Protein AF-A0A838R0C8-F1 (afdb_monomer_lite)

Sequence (221 aa):
MSPKIYVYKCVYDDGIAPCVDRGRLSLTVCKPQIRRTAAVGDYLVSFGGNAESPPNRLVYAARITARLPGGEYFDKPAFQTRQGCLYERTPRGLLRLRRDAAVHQRPADQLKDVGPAPEYPNAIALVSDDFRYFGAKGTDDWKAIAPRLARLVEHLGQGHRVNHSREIRDDLLRLIAQIWRDFPRKLNGATYHEPIGRPAQRQTCAP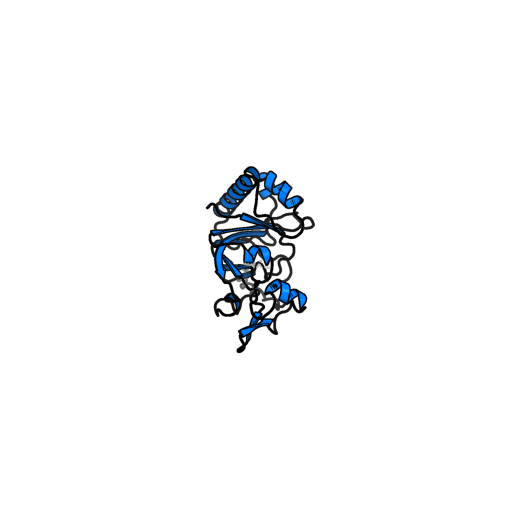RGAGHRPRIKARRC

Secondary structure (DSSP, 8-state):
-PPPEEEEE----SSSSSEEETTEEEESSS-HHHHHH--TT-EEEEE--TTSSSTT-EEEEEE--EEE-TTHHHH-TTTTTSTT--EEE-TTS-EEE-TT--S--SHHHHHHHT-STTT-TT--EEEESEEEE-GGG--STHHHH-HHHHHHHHT--SS-B----HHHHHHHHHHHHHHHHH--SSBSS--SSPPTT-------PPPPPPP----PPPPP-

Foldseek 3Di:
DAAWEKEEEDAAFLCQAQPDDPLKTKGFFPQLVCLLPHDQQHKYWYFYDCPDVVGRFTFKMFGFHDKAPLLNLLVDPVNVPTLNNQWHADPVRDTDGDPLNPDLPDPVSQCRRQRDPDRSSSRMMTMGSGMAGQAPNGDPVLCVQQVVCVVVSNPHDPHIDGDDDPSNVVSVVRSVVCRVVVDVDRYNYDHDDHNPPDDPPPPPDDDDDDDDDDDDDDDDD

Structure (mmCIF, N/CA/C/O backbone):
data_AF-A0A838R0C8-F1
#
_entry.id   AF-A0A838R0C8-F1
#
loop_
_atom_site.group_PDB
_atom_site.id
_atom_site.type_symbol
_atom_site.label_atom_id
_atom_site.label_alt_id
_atom_site.label_comp_id
_atom_site.label_asym_id
_atom_site.label_entity_id
_atom_site.label_seq_id
_atom_site.pdbx_PDB_ins_code
_atom_site.Cartn_x
_atom_site.Cartn_y
_atom_site.Cartn_z
_atom_site.occupancy
_atom_site.B_iso_or_equiv
_atom_site.auth_seq_id
_atom_site.auth_comp_id
_atom_site.auth_asym_id
_atom_site.auth_atom_id
_atom_site.pdbx_PDB_model_num
ATOM 1 N N . MET A 1 1 ? -13.835 -6.200 -16.744 1.00 62.50 1 MET A N 1
ATOM 2 C CA . MET A 1 1 ? -12.936 -5.021 -16.732 1.00 62.50 1 MET A CA 1
ATOM 3 C C . MET A 1 1 ? -11.530 -5.479 -16.389 1.00 62.50 1 MET A C 1
ATOM 5 O O . MET A 1 1 ? -11.394 -6.421 -15.620 1.00 62.50 1 MET A O 1
ATOM 9 N N . SER A 1 2 ? -10.504 -4.864 -16.974 1.00 88.88 2 SER A N 1
ATOM 10 C CA . SER A 1 2 ? -9.114 -5.177 -16.634 1.00 88.88 2 SER A CA 1
ATOM 11 C C . SER A 1 2 ? -8.743 -4.567 -15.267 1.00 88.88 2 SER A C 1
ATOM 13 O O . SER A 1 2 ? -9.259 -3.496 -14.938 1.00 88.88 2 SER A O 1
ATOM 15 N N . PRO A 1 3 ? -7.877 -5.212 -14.459 1.00 96.00 3 PRO A N 1
ATOM 16 C CA . PRO A 1 3 ? -7.497 -4.684 -13.149 1.00 96.00 3 PRO A CA 1
ATOM 17 C C . PRO A 1 3 ? -6.862 -3.295 -13.239 1.00 96.00 3 PRO A C 1
ATOM 19 O O . PRO A 1 3 ? -6.049 -3.030 -14.142 1.00 96.00 3 PRO A O 1
ATOM 22 N N . LYS A 1 4 ? -7.188 -2.420 -12.287 1.00 98.50 4 LYS A N 1
ATOM 23 C CA . LYS A 1 4 ? -6.469 -1.158 -12.093 1.00 98.50 4 LYS A CA 1
ATOM 24 C C . LYS A 1 4 ? -5.119 -1.441 -11.446 1.00 98.50 4 LYS A C 1
ATOM 26 O O . LYS A 1 4 ? -4.968 -2.386 -10.676 1.00 98.50 4 LYS A O 1
ATOM 31 N N . ILE A 1 5 ? -4.131 -0.608 -11.757 1.00 98.69 5 ILE A N 1
ATOM 32 C CA . ILE A 1 5 ? -2.788 -0.713 -11.185 1.00 98.69 5 ILE A CA 1
ATOM 33 C C . ILE A 1 5 ? -2.452 0.637 -10.567 1.00 98.69 5 ILE A C 1
ATOM 35 O O . ILE A 1 5 ? -2.238 1.617 -11.273 1.00 98.69 5 ILE A O 1
ATOM 39 N N . TYR A 1 6 ? -2.441 0.702 -9.244 1.00 98.69 6 TYR A N 1
ATOM 40 C CA . TYR A 1 6 ? -2.124 1.906 -8.496 1.00 98.69 6 TYR A CA 1
ATOM 41 C C . TYR A 1 6 ? -0.615 2.002 -8.290 1.00 98.69 6 TYR A C 1
ATOM 43 O O . TYR A 1 6 ? -0.015 1.142 -7.652 1.00 98.69 6 TYR A O 1
ATOM 51 N N . VAL A 1 7 ? -0.021 3.081 -8.791 1.00 98.50 7 VAL A N 1
ATOM 52 C CA . VAL A 1 7 ? 1.406 3.391 -8.670 1.00 98.50 7 VAL A CA 1
ATOM 53 C C . VAL A 1 7 ? 1.592 4.570 -7.731 1.00 98.50 7 VAL A C 1
ATOM 55 O O . VAL A 1 7 ? 0.961 5.614 -7.919 1.00 98.50 7 VAL A O 1
ATOM 58 N N . TYR A 1 8 ? 2.448 4.436 -6.719 1.00 97.81 8 TYR A N 1
ATOM 59 C CA . TYR A 1 8 ? 2.717 5.534 -5.793 1.00 97.81 8 TYR A CA 1
ATOM 60 C C . TYR A 1 8 ? 4.065 5.431 -5.070 1.00 97.81 8 TYR A C 1
ATOM 62 O O . TYR A 1 8 ? 4.640 4.354 -4.927 1.00 97.81 8 TYR A O 1
ATOM 70 N N . LYS A 1 9 ? 4.521 6.567 -4.531 1.00 96.06 9 LYS A N 1
ATOM 71 C CA . LYS A 1 9 ? 5.711 6.652 -3.676 1.00 96.06 9 LYS A CA 1
ATOM 72 C C . LYS A 1 9 ? 5.420 6.254 -2.227 1.00 96.06 9 LYS A C 1
ATOM 74 O O . LYS A 1 9 ? 4.542 6.865 -1.595 1.00 96.06 9 LYS A O 1
ATOM 79 N N . CYS A 1 10 ? 6.154 5.272 -1.715 1.00 93.00 10 CYS A N 1
ATOM 80 C CA . CYS A 1 10 ? 6.296 4.978 -0.294 1.00 93.00 10 CYS A CA 1
ATOM 81 C C . CYS A 1 10 ? 7.564 5.686 0.181 1.00 93.00 10 CYS A C 1
ATOM 83 O O . CYS A 1 10 ? 8.660 5.224 -0.083 1.00 93.00 10 CYS A O 1
ATOM 85 N N . VAL A 1 11 ? 7.396 6.863 0.783 1.00 85.06 11 VAL A N 1
ATOM 86 C CA . VAL A 1 11 ? 8.511 7.687 1.290 1.00 85.06 11 VAL A CA 1
ATOM 87 C C . VAL A 1 11 ? 8.833 7.397 2.753 1.00 85.06 11 VAL A C 1
ATOM 89 O O . VAL A 1 11 ? 9.885 7.785 3.239 1.00 85.06 11 VAL A O 1
ATOM 92 N N . TYR A 1 12 ? 7.912 6.740 3.456 1.00 84.62 12 TYR A N 1
ATOM 93 C CA . TYR A 1 12 ? 8.075 6.333 4.841 1.00 84.62 12 TYR A CA 1
ATOM 94 C C . TYR A 1 12 ? 7.541 4.913 4.985 1.00 84.62 12 TYR A C 1
ATOM 96 O O . TYR A 1 12 ? 6.393 4.649 4.629 1.00 84.62 12 TYR A O 1
ATOM 104 N N . ASP A 1 13 ? 8.405 4.014 5.441 1.00 86.12 13 ASP A N 1
ATOM 105 C CA . ASP A 1 13 ? 8.159 2.573 5.542 1.00 86.12 13 ASP A CA 1
ATOM 106 C C . ASP A 1 13 ? 8.664 2.071 6.895 1.00 86.12 13 ASP A C 1
ATOM 108 O O . ASP A 1 13 ? 9.779 1.562 7.031 1.00 86.12 13 ASP A O 1
ATOM 112 N N . ASP A 1 14 ? 7.829 2.306 7.899 1.00 84.56 14 ASP A N 1
ATOM 113 C CA . ASP A 1 14 ? 8.007 1.976 9.314 1.00 84.56 14 ASP A CA 1
ATOM 114 C C . ASP A 1 14 ? 7.266 0.689 9.721 1.00 84.56 14 ASP A C 1
ATOM 116 O O . ASP A 1 14 ? 7.262 0.309 10.893 1.00 84.56 14 ASP A O 1
ATOM 120 N N . GLY A 1 15 ? 6.609 0.023 8.763 1.00 85.12 15 GLY A N 1
ATOM 121 C CA . GLY A 1 15 ? 5.790 -1.170 8.988 1.00 85.12 15 GLY A CA 1
ATOM 122 C C . GLY A 1 15 ? 4.327 -0.902 9.360 1.00 85.12 15 GLY A C 1
ATOM 123 O O . GLY A 1 15 ? 3.587 -1.855 9.631 1.00 85.12 15 GLY A O 1
ATOM 124 N N . ILE A 1 16 ? 3.870 0.355 9.357 1.00 86.69 16 ILE A N 1
ATOM 125 C CA . ILE A 1 16 ? 2.469 0.712 9.639 1.00 86.69 16 ILE A CA 1
ATOM 126 C C . ILE A 1 16 ? 1.616 0.642 8.374 1.00 86.69 16 ILE A C 1
ATOM 128 O O . ILE A 1 16 ? 0.503 0.106 8.395 1.00 86.69 16 ILE A O 1
ATOM 132 N N . ALA A 1 17 ? 2.114 1.182 7.261 1.00 83.38 17 ALA A N 1
ATOM 133 C CA . ALA A 1 17 ? 1.370 1.247 6.007 1.00 83.38 17 ALA A CA 1
ATOM 134 C C . ALA A 1 17 ? 2.318 1.437 4.795 1.00 83.38 17 ALA A C 1
ATOM 136 O O . ALA A 1 17 ? 2.602 2.578 4.428 1.00 83.38 17 ALA A O 1
ATOM 137 N N . PRO A 1 18 ? 2.748 0.352 4.122 1.00 93.56 18 PRO A N 1
ATOM 138 C CA . PRO A 1 18 ? 2.217 -1.007 4.237 1.00 93.56 18 PRO A CA 1
ATOM 139 C C . PRO A 1 18 ? 2.599 -1.691 5.558 1.00 93.56 18 PRO A C 1
ATOM 141 O O . PRO A 1 18 ? 3.736 -1.624 6.001 1.00 93.56 18 PRO A O 1
ATOM 144 N N . CYS A 1 19 ? 1.649 -2.404 6.165 1.00 95.31 19 CYS A N 1
ATOM 145 C CA . CYS A 1 19 ? 1.941 -3.318 7.268 1.00 95.31 19 CYS A CA 1
ATOM 146 C C . CYS A 1 19 ? 2.037 -4.741 6.730 1.00 95.31 19 CYS A C 1
ATOM 148 O O . CYS A 1 19 ? 1.056 -5.269 6.195 1.00 95.31 19 CYS A O 1
ATOM 150 N N . VAL A 1 20 ? 3.207 -5.360 6.879 1.00 94.81 20 VAL A N 1
ATOM 151 C CA . VAL A 1 20 ? 3.452 -6.757 6.513 1.00 94.81 20 VAL A CA 1
ATOM 152 C C . VAL A 1 20 ? 3.647 -7.568 7.783 1.00 94.81 20 VAL A C 1
ATOM 154 O O . VAL A 1 20 ? 4.599 -7.367 8.525 1.00 94.81 20 VAL A O 1
ATOM 157 N N . ASP A 1 21 ? 2.732 -8.496 8.032 1.00 93.69 21 ASP A N 1
ATOM 158 C CA . ASP A 1 21 ? 2.783 -9.375 9.199 1.00 93.69 21 ASP A CA 1
ATOM 159 C C . ASP A 1 21 ? 2.042 -10.679 8.887 1.00 93.69 21 ASP A C 1
ATOM 161 O O . ASP A 1 21 ? 1.088 -10.674 8.102 1.00 93.69 21 ASP A O 1
ATOM 165 N N . ARG A 1 22 ? 2.493 -11.801 9.460 1.00 90.31 22 ARG A N 1
ATOM 166 C CA . ARG A 1 22 ? 1.866 -13.136 9.333 1.00 90.31 22 ARG A CA 1
ATOM 167 C C . ARG A 1 22 ? 1.372 -13.473 7.913 1.00 90.31 22 ARG A C 1
ATOM 169 O O . ARG A 1 22 ? 0.248 -13.926 7.715 1.00 90.31 22 ARG A O 1
ATOM 176 N N . GLY A 1 23 ? 2.201 -13.200 6.902 1.00 93.12 23 GLY A N 1
ATOM 177 C CA . GLY A 1 23 ? 1.902 -13.535 5.505 1.00 93.12 23 GLY A CA 1
ATOM 178 C C . GLY A 1 23 ? 0.799 -12.703 4.840 1.00 93.12 23 GLY A C 1
ATOM 179 O O . GLY A 1 23 ? 0.275 -13.137 3.812 1.00 93.12 23 GLY A O 1
ATOM 180 N N . ARG A 1 24 ? 0.461 -11.527 5.388 1.00 96.19 24 ARG A N 1
ATOM 181 C CA . ARG A 1 24 ? -0.480 -10.554 4.806 1.00 96.19 24 ARG A CA 1
ATOM 182 C C . ARG A 1 24 ? 0.140 -9.162 4.747 1.00 96.19 24 ARG A C 1
ATOM 184 O O . ARG A 1 24 ? 0.749 -8.720 5.723 1.00 96.19 24 ARG A O 1
ATOM 191 N N . LEU A 1 25 ? -0.106 -8.456 3.651 1.00 97.56 25 LEU A N 1
ATOM 192 C CA . LEU A 1 25 ? 0.141 -7.026 3.495 1.00 97.56 25 LEU A CA 1
ATOM 193 C C . LEU A 1 25 ? -1.177 -6.266 3.673 1.00 97.56 25 LEU A C 1
ATOM 195 O O . LEU A 1 25 ? -2.213 -6.697 3.167 1.00 97.56 25 LEU A O 1
ATOM 199 N N . SER A 1 26 ? -1.150 -5.138 4.379 1.00 97.50 26 SER A N 1
ATOM 200 C CA . SER A 1 26 ? -2.326 -4.287 4.574 1.00 97.50 26 SER A CA 1
ATOM 201 C C . SER A 1 26 ? -2.010 -2.797 4.455 1.00 97.50 26 SER A C 1
ATOM 203 O O . SER A 1 26 ? -0.960 -2.339 4.903 1.00 97.50 26 SER A O 1
ATOM 205 N N . LEU A 1 27 ? -2.956 -2.037 3.901 1.00 96.75 27 LEU A N 1
ATOM 206 C CA . LEU A 1 27 ? -2.934 -0.578 3.818 1.00 96.75 27 LEU A CA 1
ATOM 207 C C . LEU A 1 27 ? -4.197 -0.024 4.491 1.00 96.75 27 LEU A C 1
ATOM 209 O O . LEU A 1 27 ? -5.296 -0.172 3.955 1.00 96.75 27 LEU A O 1
ATOM 213 N N . THR A 1 28 ? -4.047 0.565 5.680 1.00 93.81 28 THR A N 1
ATOM 214 C CA . THR A 1 28 ? -5.167 0.827 6.613 1.00 93.81 28 THR A CA 1
ATOM 215 C C . THR A 1 28 ? -5.350 2.296 6.978 1.00 93.81 28 THR A C 1
ATOM 217 O O . THR A 1 28 ? -6.472 2.708 7.243 1.00 93.81 28 THR A O 1
ATOM 220 N N . VAL A 1 29 ? -4.277 3.091 6.962 1.00 91.56 29 VAL A N 1
ATOM 221 C CA . VAL A 1 29 ? -4.297 4.510 7.370 1.00 91.56 29 VAL A CA 1
ATOM 222 C C . VAL A 1 29 ? -3.759 5.426 6.265 1.00 91.56 29 VAL A C 1
ATOM 224 O O . VAL A 1 29 ? -4.384 6.421 5.894 1.00 91.56 29 VAL A O 1
ATOM 227 N N . CYS A 1 30 ? -2.697 5.010 5.571 1.00 90.00 30 CYS A N 1
ATOM 228 C CA . CYS A 1 30 ? -2.141 5.757 4.442 1.00 90.00 30 CYS A CA 1
ATOM 229 C C . CYS A 1 30 ? -2.975 5.647 3.154 1.00 90.00 30 CYS A C 1
ATOM 231 O O . CYS A 1 30 ? -3.713 4.694 2.932 1.00 90.00 30 CYS A O 1
ATOM 233 N N . LYS A 1 31 ? -2.810 6.631 2.259 1.00 94.25 31 LYS A N 1
ATOM 234 C CA . LYS A 1 31 ? -3.406 6.674 0.905 1.00 94.25 31 LYS A CA 1
ATOM 235 C C . LYS A 1 31 ? -4.945 6.501 0.873 1.00 94.25 31 LYS A C 1
ATOM 237 O O . LYS A 1 31 ? -5.445 5.665 0.118 1.00 94.25 31 LYS A O 1
ATOM 242 N N . PRO A 1 32 ? -5.725 7.321 1.607 1.00 95.25 32 PRO A N 1
ATOM 243 C CA . PRO A 1 32 ? -7.190 7.202 1.662 1.00 95.25 32 PRO A CA 1
ATOM 244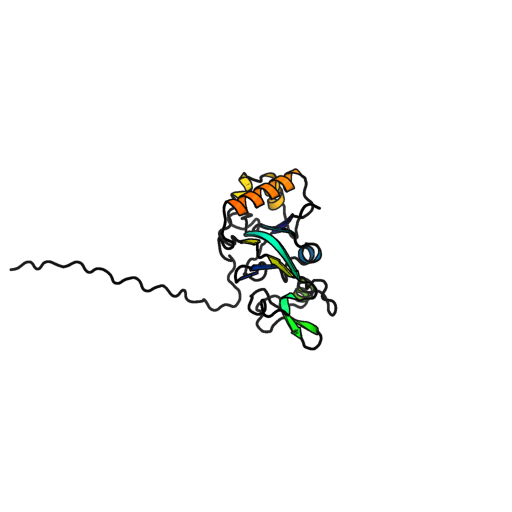 C C . PRO A 1 32 ? -7.873 7.246 0.284 1.00 95.25 32 PRO A C 1
ATOM 246 O O . PRO A 1 32 ? -8.857 6.553 0.057 1.00 95.25 32 PRO A O 1
ATOM 249 N N . GLN A 1 33 ? -7.336 8.002 -0.681 1.00 96.44 33 GLN A N 1
ATOM 250 C CA . GLN A 1 33 ? -7.873 8.039 -2.051 1.00 96.44 33 GLN A CA 1
ATOM 251 C C . GLN A 1 33 ? -7.771 6.689 -2.787 1.00 96.44 33 GLN A C 1
ATOM 253 O O . GLN A 1 33 ? -8.702 6.309 -3.495 1.00 96.44 33 GLN A O 1
ATOM 258 N N . ILE A 1 34 ? -6.674 5.944 -2.592 1.00 97.81 34 ILE A N 1
ATOM 259 C CA . ILE A 1 34 ? -6.535 4.587 -3.143 1.00 97.81 34 ILE A CA 1
ATOM 260 C C . ILE A 1 34 ? -7.530 3.666 -2.439 1.00 97.81 34 ILE A C 1
ATOM 262 O O . ILE A 1 34 ? -8.315 2.990 -3.096 1.00 97.81 34 ILE A O 1
ATOM 266 N N . ARG A 1 35 ? -7.555 3.695 -1.100 1.00 97.81 35 ARG A N 1
ATOM 267 C CA . ARG A 1 35 ? -8.419 2.830 -0.278 1.00 97.81 35 ARG A CA 1
ATOM 268 C C . ARG A 1 35 ? -9.907 3.005 -0.602 1.00 97.81 35 ARG A C 1
ATOM 270 O O . ARG A 1 35 ? -10.638 2.022 -0.657 1.00 97.81 35 ARG A O 1
ATOM 277 N N . ARG A 1 36 ? -10.344 4.230 -0.916 1.00 97.25 36 ARG A N 1
ATOM 278 C CA . ARG A 1 36 ? -11.722 4.511 -1.349 1.00 97.25 36 ARG A CA 1
ATOM 279 C C . ARG A 1 36 ? -12.088 3.875 -2.690 1.00 97.25 36 ARG A C 1
ATOM 281 O O . ARG A 1 36 ? -13.217 3.416 -2.827 1.00 97.25 36 ARG A O 1
ATOM 288 N N . THR A 1 37 ? -11.162 3.825 -3.648 1.00 97.44 37 THR A N 1
ATOM 289 C CA . THR A 1 37 ? -11.478 3.527 -5.060 1.00 97.44 37 THR A CA 1
ATOM 290 C C . THR A 1 37 ? -11.031 2.153 -5.551 1.00 97.44 37 THR A C 1
ATOM 292 O O . THR A 1 37 ? -11.583 1.671 -6.541 1.00 97.44 37 THR A O 1
ATOM 295 N N . ALA A 1 38 ? -10.041 1.544 -4.900 1.00 98.06 38 ALA A N 1
ATOM 296 C CA . ALA A 1 38 ? -9.506 0.250 -5.297 1.00 98.06 38 ALA A CA 1
ATOM 297 C C . ALA A 1 38 ? -10.472 -0.887 -4.942 1.00 98.06 38 ALA A C 1
ATOM 299 O O . ALA A 1 38 ? -11.153 -0.835 -3.912 1.00 98.06 38 ALA A O 1
ATOM 300 N N . ALA A 1 39 ? -10.497 -1.919 -5.780 1.00 98.31 39 ALA A N 1
ATOM 301 C CA . ALA A 1 39 ? -11.321 -3.111 -5.625 1.00 98.31 39 ALA A CA 1
ATOM 302 C C . ALA A 1 39 ? -10.467 -4.382 -5.488 1.00 98.31 39 ALA A C 1
ATOM 304 O O . ALA A 1 39 ? -9.259 -4.385 -5.727 1.00 98.31 39 ALA A O 1
ATOM 305 N N . VAL A 1 40 ? -11.108 -5.487 -5.100 1.00 98.62 40 VAL A N 1
ATOM 306 C CA . VAL A 1 40 ? -10.474 -6.812 -5.126 1.00 98.62 40 VAL A CA 1
ATOM 307 C C . VAL A 1 40 ? -10.055 -7.141 -6.561 1.00 98.62 40 VAL A C 1
ATOM 309 O O . VAL A 1 40 ? -10.829 -6.965 -7.497 1.00 98.62 40 VAL A O 1
ATOM 312 N N . GLY A 1 41 ? -8.821 -7.613 -6.724 1.00 98.50 41 GLY A N 1
ATOM 313 C CA . GLY A 1 41 ? -8.200 -7.907 -8.013 1.00 98.50 41 GLY A CA 1
ATOM 314 C C . GLY A 1 41 ? -7.331 -6.782 -8.577 1.00 98.50 41 GLY A C 1
ATOM 315 O O . GLY A 1 41 ? -6.478 -7.083 -9.411 1.00 98.50 41 GLY A O 1
ATOM 316 N N . ASP A 1 42 ? -7.480 -5.539 -8.107 1.00 98.75 42 ASP A N 1
ATOM 317 C CA . ASP A 1 42 ? -6.585 -4.435 -8.472 1.00 98.75 42 ASP A CA 1
ATOM 318 C C . ASP A 1 42 ? -5.187 -4.624 -7.862 1.00 98.75 42 ASP A C 1
ATOM 320 O O . ASP A 1 42 ? -5.006 -5.335 -6.871 1.00 98.75 42 ASP A O 1
ATOM 324 N N . TYR A 1 43 ? -4.188 -3.957 -8.435 1.00 98.81 43 TYR A N 1
ATOM 325 C CA . TYR A 1 43 ? -2.800 -4.026 -7.986 1.00 98.81 43 TYR A CA 1
ATOM 326 C C . TYR A 1 43 ? -2.345 -2.734 -7.312 1.00 98.81 43 TYR A C 1
ATOM 328 O O . TYR A 1 43 ? -2.682 -1.633 -7.743 1.00 98.81 43 TYR A O 1
ATOM 336 N N . LEU A 1 44 ? -1.509 -2.877 -6.288 1.00 98.69 44 LEU A N 1
ATOM 337 C CA . LEU A 1 44 ? -0.713 -1.815 -5.686 1.00 98.69 44 LEU A CA 1
ATOM 338 C C . LEU A 1 44 ? 0.750 -2.060 -6.056 1.00 98.69 44 LEU A C 1
ATOM 340 O O . LEU A 1 44 ? 1.263 -3.143 -5.791 1.00 98.69 44 LEU A O 1
ATOM 344 N N . VAL A 1 45 ? 1.425 -1.068 -6.629 1.00 98.56 45 VAL A N 1
ATOM 345 C CA . VAL A 1 45 ? 2.869 -1.097 -6.887 1.00 98.56 45 VAL A CA 1
ATOM 346 C C . VAL A 1 45 ? 3.477 0.161 -6.289 1.00 98.56 45 VAL A C 1
ATOM 348 O O . VAL A 1 45 ? 3.059 1.281 -6.601 1.00 98.56 45 VAL A O 1
ATOM 351 N N . SER A 1 46 ? 4.438 -0.020 -5.390 1.00 97.75 46 SER A N 1
ATOM 352 C CA . SER A 1 46 ? 5.039 1.082 -4.657 1.00 97.75 46 SER A CA 1
ATOM 353 C C . SER A 1 46 ? 6.543 1.165 -4.845 1.00 97.75 46 SER A C 1
ATOM 355 O O . SER A 1 46 ? 7.237 0.149 -4.858 1.00 97.75 46 SER A O 1
ATOM 357 N N . PHE A 1 47 ? 7.024 2.401 -4.950 1.00 97.81 47 PHE A N 1
ATOM 358 C CA . PHE A 1 47 ? 8.424 2.743 -5.168 1.00 97.81 47 PHE A CA 1
ATOM 359 C C . PHE A 1 47 ? 8.927 3.682 -4.071 1.00 97.81 47 PHE A C 1
ATOM 361 O O . PHE A 1 47 ? 8.147 4.475 -3.540 1.00 97.81 47 PHE A O 1
ATOM 368 N N . GLY A 1 48 ? 10.221 3.622 -3.766 1.00 95.94 48 GLY A N 1
ATOM 369 C CA . GLY A 1 48 ? 10.885 4.539 -2.844 1.00 95.94 48 GLY A CA 1
ATOM 370 C C . GLY A 1 48 ? 10.920 5.976 -3.371 1.00 95.94 48 GLY A C 1
ATOM 371 O O . GLY A 1 48 ? 10.594 6.251 -4.535 1.00 95.94 48 GLY A O 1
ATOM 372 N N . GLY A 1 49 ? 11.308 6.908 -2.502 1.00 94.38 49 GLY A N 1
ATOM 373 C CA . GLY A 1 49 ? 11.493 8.316 -2.854 1.00 94.38 49 GLY A CA 1
ATOM 374 C C . GLY A 1 49 ? 12.625 8.574 -3.861 1.00 94.38 49 GLY A C 1
ATOM 375 O O . GLY A 1 49 ? 13.515 7.748 -4.057 1.00 94.38 49 GLY A O 1
ATOM 376 N N . ASN A 1 50 ? 12.611 9.766 -4.470 1.00 93.75 50 ASN A N 1
ATOM 377 C CA . ASN A 1 50 ? 13.667 10.209 -5.394 1.00 93.75 50 ASN A CA 1
ATOM 378 C C . ASN A 1 50 ? 15.010 10.450 -4.681 1.00 93.75 50 ASN A C 1
ATOM 380 O O . ASN A 1 50 ? 16.054 10.342 -5.308 1.00 93.75 50 ASN A O 1
ATOM 384 N N . ALA A 1 51 ? 14.969 10.782 -3.388 1.00 91.94 51 ALA A N 1
ATOM 385 C CA . ALA A 1 51 ? 16.149 11.027 -2.559 1.00 91.94 51 ALA A CA 1
ATOM 386 C C . ALA A 1 51 ? 16.676 9.760 -1.856 1.00 91.94 51 ALA A C 1
ATOM 388 O O . ALA A 1 51 ? 17.622 9.840 -1.079 1.00 91.94 51 ALA A O 1
ATOM 389 N N . GLU A 1 52 ? 16.049 8.600 -2.076 1.00 90.00 52 GLU A N 1
ATOM 390 C CA . GLU A 1 52 ? 16.523 7.335 -1.509 1.00 90.00 52 GLU A CA 1
ATOM 391 C C . GLU A 1 52 ? 17.683 6.754 -2.326 1.00 90.00 52 GLU A C 1
ATOM 393 O O . GLU A 1 52 ? 17.890 7.119 -3.482 1.00 90.00 52 GLU A O 1
ATOM 398 N N . SER A 1 53 ? 18.419 5.814 -1.729 1.00 89.12 53 SER A N 1
ATOM 399 C CA . SER A 1 53 ? 19.474 5.059 -2.405 1.00 89.12 53 SER A CA 1
ATOM 400 C C . SER A 1 53 ? 19.160 3.550 -2.378 1.00 89.12 53 SER A C 1
ATOM 402 O O . SER A 1 53 ? 19.058 2.987 -1.282 1.00 89.12 53 SER A O 1
ATOM 404 N N . PRO A 1 54 ? 18.977 2.889 -3.542 1.00 94.19 54 PRO A N 1
ATOM 405 C CA . PRO A 1 54 ? 18.881 3.499 -4.871 1.00 94.19 54 PRO A CA 1
ATOM 406 C C . PRO A 1 54 ? 17.558 4.276 -5.053 1.00 94.19 54 PRO A C 1
ATOM 408 O O . PRO A 1 54 ? 16.534 3.916 -4.451 1.00 94.19 54 PRO A O 1
ATOM 411 N N . PRO A 1 55 ? 17.539 5.332 -5.889 1.00 95.06 55 PRO A N 1
ATOM 412 C CA . PRO A 1 55 ? 16.356 6.160 -6.072 1.00 95.06 55 PRO A CA 1
ATOM 413 C C . PRO A 1 55 ? 15.257 5.354 -6.748 1.00 95.06 55 PRO A C 1
ATOM 415 O O . PRO A 1 55 ? 15.486 4.680 -7.757 1.00 95.06 55 PRO A O 1
ATOM 418 N N . ASN A 1 56 ? 14.030 5.483 -6.246 1.00 96.75 56 ASN A N 1
ATOM 419 C CA . ASN A 1 56 ? 12.856 4.822 -6.820 1.00 96.75 56 ASN A CA 1
ATOM 420 C C . ASN A 1 56 ? 12.912 3.292 -6.760 1.00 96.75 56 ASN A C 1
ATOM 422 O O . ASN A 1 56 ? 12.287 2.629 -7.589 1.00 96.75 56 ASN A O 1
ATOM 426 N N . ARG A 1 57 ? 13.637 2.718 -5.793 1.00 96.44 57 ARG A N 1
ATOM 427 C CA . ARG A 1 57 ? 13.637 1.268 -5.571 1.00 96.44 57 ARG A CA 1
ATOM 428 C C . ARG A 1 57 ? 12.226 0.696 -5.480 1.00 96.44 57 ARG A C 1
ATOM 430 O O . ARG A 1 57 ? 11.329 1.338 -4.933 1.00 96.44 57 ARG A O 1
ATOM 437 N N . LEU A 1 58 ? 12.019 -0.514 -5.985 1.00 97.94 58 LEU A N 1
ATOM 438 C CA . LEU A 1 58 ? 10.746 -1.212 -5.827 1.00 97.94 58 LEU A CA 1
ATOM 439 C C . LEU A 1 58 ? 10.550 -1.601 -4.354 1.00 97.94 58 LEU A C 1
ATOM 441 O O . LEU A 1 58 ? 11.288 -2.428 -3.833 1.00 97.94 58 LEU A O 1
ATOM 445 N N . VAL A 1 59 ? 9.543 -1.040 -3.685 1.00 97.44 59 VAL A N 1
ATOM 446 C CA . VAL A 1 59 ? 9.262 -1.332 -2.267 1.00 97.44 59 VAL A CA 1
ATOM 447 C C . VAL A 1 59 ? 8.382 -2.568 -2.154 1.00 97.44 59 VAL A C 1
ATOM 449 O O . VAL A 1 59 ? 8.698 -3.490 -1.401 1.00 97.44 59 VAL A O 1
ATOM 452 N N . TYR A 1 60 ? 7.280 -2.612 -2.906 1.00 98.31 60 TYR A N 1
ATOM 453 C CA . TYR A 1 60 ? 6.424 -3.792 -2.977 1.00 98.31 60 TYR A CA 1
ATOM 454 C C . TYR A 1 60 ? 5.491 -3.775 -4.189 1.00 98.31 60 TYR A C 1
ATOM 456 O O . TYR A 1 60 ? 5.191 -2.720 -4.751 1.00 98.31 60 TYR A O 1
ATOM 464 N N . ALA A 1 61 ? 4.968 -4.952 -4.523 1.00 98.56 61 ALA A N 1
ATOM 465 C CA . ALA A 1 61 ? 3.805 -5.120 -5.383 1.00 98.56 61 ALA A CA 1
ATOM 466 C C . ALA A 1 61 ? 2.795 -6.069 -4.719 1.00 98.56 61 ALA A C 1
ATOM 468 O O . ALA A 1 61 ? 3.186 -7.045 -4.080 1.00 98.56 61 ALA A O 1
ATOM 469 N N . ALA A 1 62 ? 1.500 -5.787 -4.826 1.00 98.69 62 ALA A N 1
ATOM 470 C CA . ALA A 1 62 ? 0.448 -6.572 -4.183 1.00 98.69 62 ALA A CA 1
ATOM 471 C C . ALA A 1 62 ? -0.820 -6.610 -5.033 1.00 98.69 62 ALA A C 1
ATOM 473 O O . ALA A 1 62 ? -1.241 -5.570 -5.537 1.00 98.69 62 ALA A O 1
ATOM 474 N N . ARG A 1 63 ? -1.452 -7.781 -5.145 1.00 98.69 63 ARG A N 1
ATOM 475 C CA . ARG A 1 63 ? -2.812 -7.912 -5.672 1.00 98.69 63 ARG A CA 1
ATOM 476 C C . ARG A 1 63 ? -3.792 -7.826 -4.511 1.00 98.69 63 ARG A C 1
ATOM 478 O O . ARG A 1 63 ? -3.695 -8.591 -3.560 1.00 98.69 63 ARG A O 1
ATOM 485 N N . ILE A 1 64 ? -4.754 -6.916 -4.569 1.00 98.75 64 ILE A N 1
ATOM 486 C CA . ILE A 1 64 ? -5.747 -6.767 -3.504 1.00 98.75 64 ILE A CA 1
ATOM 487 C C . ILE A 1 64 ? -6.621 -8.018 -3.480 1.00 98.75 64 ILE A C 1
ATOM 489 O O . ILE A 1 64 ? -7.288 -8.332 -4.467 1.00 98.75 64 ILE A O 1
ATOM 493 N N . THR A 1 65 ? -6.641 -8.718 -2.348 1.00 98.62 65 THR A N 1
ATOM 494 C CA . THR A 1 65 ? -7.452 -9.931 -2.168 1.00 98.62 65 THR A CA 1
ATOM 495 C C . THR A 1 65 ? -8.603 -9.743 -1.193 1.00 98.62 65 THR A C 1
ATOM 497 O O . THR A 1 65 ? -9.567 -10.499 -1.248 1.00 98.62 65 THR A O 1
ATOM 500 N N . ALA A 1 66 ? -8.584 -8.682 -0.381 1.00 98.31 66 ALA A N 1
ATOM 501 C CA . ALA A 1 66 ? -9.749 -8.246 0.378 1.00 98.31 66 ALA A CA 1
ATOM 502 C C . ALA A 1 66 ? -9.799 -6.720 0.538 1.00 98.31 66 ALA A C 1
ATOM 504 O O . ALA A 1 66 ? -8.775 -6.040 0.641 1.00 98.31 66 ALA A O 1
ATOM 505 N N . ARG A 1 67 ? -11.024 -6.192 0.603 1.00 98.12 67 ARG A N 1
ATOM 506 C CA . ARG A 1 67 ? -11.332 -4.792 0.908 1.00 98.12 67 ARG A CA 1
ATOM 507 C C . ARG A 1 67 ? -12.302 -4.759 2.084 1.00 98.12 67 ARG A C 1
ATOM 509 O O . ARG A 1 67 ? -13.372 -5.345 1.993 1.00 98.12 67 ARG A O 1
ATOM 516 N N . LEU A 1 68 ? -11.918 -4.082 3.161 1.00 97.88 68 LEU A N 1
ATOM 517 C CA . LEU A 1 68 ? -12.638 -4.067 4.438 1.00 97.88 68 LEU A CA 1
ATOM 518 C C . LEU A 1 68 ? -13.063 -2.626 4.773 1.00 97.88 68 LEU A C 1
ATOM 520 O O . LEU A 1 68 ? -12.247 -1.879 5.319 1.00 97.88 68 LEU A O 1
ATOM 524 N N . PRO A 1 69 ? -14.268 -2.187 4.370 1.00 97.25 69 PRO A N 1
ATOM 525 C CA . PRO A 1 69 ? -14.775 -0.846 4.657 1.00 97.25 69 PRO A CA 1
ATOM 526 C C . PRO A 1 69 ? -15.231 -0.684 6.118 1.00 97.25 69 PRO A C 1
ATOM 528 O O . PRO A 1 69 ? -15.176 -1.614 6.916 1.00 97.25 69 PRO A O 1
ATOM 531 N N . GLY A 1 70 ? -15.666 0.526 6.478 1.00 95.38 70 GLY A N 1
ATOM 532 C CA . GLY A 1 70 ? -16.344 0.807 7.748 1.00 95.38 70 GLY A CA 1
ATOM 533 C C . GLY A 1 70 ? -15.511 0.590 9.013 1.00 95.38 70 GLY A C 1
ATOM 534 O O . GLY A 1 70 ? -16.074 0.539 10.098 1.00 95.38 70 GLY A O 1
ATOM 535 N N . GLY A 1 71 ? -14.190 0.449 8.911 1.00 95.69 71 GLY A N 1
ATOM 536 C CA . GLY A 1 71 ? -13.306 0.153 10.039 1.00 95.69 71 GLY A CA 1
ATOM 537 C C . GLY A 1 71 ? -13.253 -1.323 10.432 1.00 95.69 71 GLY A C 1
ATOM 538 O O . GLY A 1 71 ? -12.611 -1.639 11.426 1.00 95.69 71 GLY A O 1
ATOM 539 N N . GLU A 1 72 ? -13.829 -2.230 9.634 1.00 96.38 72 GLU A N 1
ATOM 540 C CA . GLU A 1 72 ? -13.846 -3.682 9.882 1.00 96.38 72 GLU A CA 1
ATOM 541 C C . GLU A 1 72 ? -12.470 -4.278 10.222 1.00 96.38 72 GLU A C 1
ATOM 543 O O . GLU A 1 72 ? -12.361 -5.257 10.960 1.00 96.38 72 GLU A O 1
ATOM 548 N N . TYR A 1 73 ? -11.399 -3.717 9.658 1.00 96.94 73 TYR A N 1
ATOM 549 C CA . TYR A 1 73 ? -10.035 -4.153 9.947 1.00 96.94 73 TYR A CA 1
ATOM 550 C C . TYR A 1 73 ? -9.674 -4.003 11.431 1.00 96.94 73 TYR A C 1
ATOM 552 O O . TYR A 1 73 ? -8.975 -4.852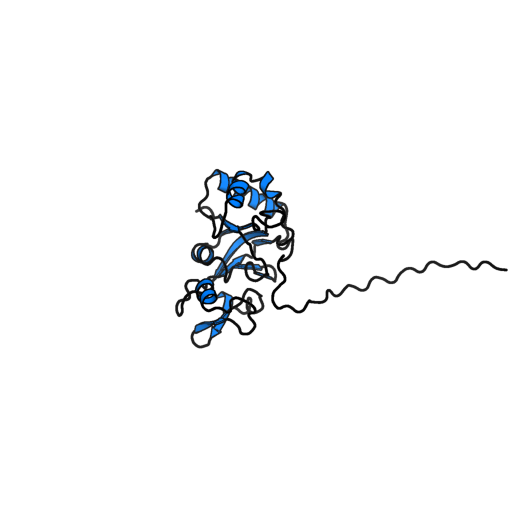 11.969 1.00 96.94 73 TYR A O 1
ATOM 560 N N . PHE A 1 74 ? -10.159 -2.952 12.090 1.00 95.94 74 PHE A N 1
ATOM 561 C CA . PHE A 1 74 ? -9.882 -2.668 13.499 1.00 95.94 74 PHE A CA 1
ATOM 562 C C . PHE A 1 74 ? -10.707 -3.546 14.451 1.00 95.94 74 PHE A C 1
ATOM 564 O O . PHE A 1 74 ? -10.309 -3.767 15.591 1.00 95.94 74 PHE A O 1
ATOM 571 N N . ASP A 1 75 ? -11.825 -4.091 13.968 1.00 94.88 75 ASP A N 1
ATOM 572 C CA . ASP A 1 75 ? -12.739 -4.913 14.763 1.00 94.88 75 ASP A CA 1
ATOM 573 C C . ASP A 1 75 ? -12.317 -6.393 14.796 1.00 94.88 75 ASP A C 1
ATOM 575 O O . ASP A 1 75 ? -12.569 -7.103 15.770 1.00 94.88 75 ASP A O 1
ATOM 579 N N . LYS A 1 76 ? -11.660 -6.887 13.737 1.00 94.75 76 LYS A N 1
ATOM 580 C CA . LYS A 1 76 ? -11.367 -8.322 13.588 1.00 94.75 76 LYS A CA 1
ATOM 581 C C . LYS A 1 76 ? -10.160 -8.753 14.437 1.00 94.75 76 LYS A C 1
ATOM 583 O O . LYS A 1 76 ? -9.055 -8.248 14.212 1.00 94.75 76 LYS A O 1
ATOM 588 N N . PRO A 1 77 ? -10.293 -9.792 15.292 1.00 93.31 77 PRO A N 1
ATOM 589 C CA . PRO A 1 77 ? -9.191 -10.308 16.117 1.00 93.31 77 PRO A CA 1
ATOM 590 C C . PRO A 1 77 ? -7.926 -10.665 15.327 1.00 93.31 77 PRO A C 1
ATOM 592 O O . PRO A 1 77 ? -6.808 -10.455 15.791 1.00 93.31 77 PRO A O 1
ATOM 595 N N . ALA A 1 78 ? -8.089 -11.128 14.083 1.00 92.19 78 ALA A N 1
ATOM 596 C CA . ALA A 1 78 ? -6.983 -11.479 13.193 1.00 92.19 78 ALA A CA 1
ATOM 597 C C . ALA A 1 78 ? -6.028 -10.309 12.868 1.00 92.19 78 ALA A C 1
ATOM 599 O O . ALA A 1 78 ? -4.924 -10.553 12.375 1.00 92.19 78 ALA A O 1
ATOM 600 N N . PHE A 1 79 ? -6.438 -9.058 13.107 1.00 94.50 79 PHE A N 1
ATOM 601 C CA . PHE A 1 79 ? -5.644 -7.867 12.809 1.00 94.50 79 PHE A CA 1
ATOM 602 C C . PHE A 1 79 ? -5.221 -7.066 14.045 1.00 94.50 79 PHE A C 1
ATOM 604 O O . PHE A 1 79 ? -4.292 -6.270 13.937 1.00 94.50 79 PHE A O 1
ATOM 611 N N . GLN A 1 80 ? -5.813 -7.313 15.217 1.00 91.12 80 GLN A N 1
ATOM 612 C CA . GLN A 1 80 ? -5.603 -6.513 16.432 1.00 91.12 80 GLN A CA 1
ATOM 613 C C . GLN A 1 80 ? -4.144 -6.458 16.910 1.00 91.12 80 GLN A C 1
ATOM 615 O O . GLN A 1 80 ? -3.736 -5.483 17.532 1.00 91.12 80 GLN A O 1
ATOM 620 N N . THR A 1 81 ? -3.325 -7.469 16.612 1.00 90.94 81 THR A N 1
ATOM 621 C CA . THR A 1 81 ? -1.902 -7.487 17.004 1.00 90.94 81 THR A CA 1
ATOM 622 C C . THR A 1 81 ? -0.966 -6.909 15.940 1.00 90.94 81 THR A C 1
ATOM 624 O O . THR A 1 81 ? 0.251 -6.963 16.103 1.00 90.94 81 THR A O 1
ATOM 627 N N . ARG A 1 82 ? -1.497 -6.424 14.812 1.00 92.88 82 ARG A N 1
ATOM 628 C CA . ARG A 1 82 ? -0.691 -5.893 13.707 1.00 92.88 82 ARG A CA 1
ATOM 629 C C . ARG A 1 82 ? -0.362 -4.432 13.954 1.00 92.88 82 ARG A C 1
ATOM 631 O O . ARG A 1 82 ? -1.234 -3.659 14.335 1.00 92.88 82 ARG A O 1
ATOM 638 N N . GLN A 1 83 ? 0.859 -4.038 13.614 1.00 89.62 83 GLN A N 1
ATOM 639 C CA . GLN A 1 83 ? 1.342 -2.665 13.785 1.00 89.62 83 GLN A CA 1
ATOM 640 C C . GLN A 1 83 ? 0.463 -1.627 13.059 1.00 89.62 83 GLN A C 1
ATOM 642 O O . GLN A 1 83 ? 0.219 -0.550 13.583 1.00 89.62 83 GLN A O 1
ATOM 647 N N . GLY A 1 84 ? -0.094 -1.973 11.892 1.00 89.81 84 GLY A N 1
ATOM 648 C CA . GLY A 1 84 ? -1.024 -1.109 11.151 1.00 89.81 84 GLY A CA 1
ATOM 649 C C . GLY A 1 84 ? -2.452 -1.023 11.720 1.00 89.81 84 GLY A C 1
ATOM 650 O O . GLY A 1 84 ? -3.312 -0.393 11.100 1.00 89.81 84 GLY A O 1
ATOM 651 N N . CYS A 1 85 ? -2.753 -1.682 12.846 1.00 94.56 85 CYS A N 1
ATOM 652 C CA . CYS A 1 85 ? -4.054 -1.644 13.523 1.00 94.56 85 CYS A CA 1
ATOM 653 C C . CYS A 1 85 ? -4.092 -0.523 14.570 1.00 94.56 85 CYS A C 1
ATOM 655 O O . CYS A 1 85 ? -4.158 -0.795 15.765 1.00 94.56 85 CYS A O 1
ATOM 657 N N . LEU A 1 86 ? -4.024 0.732 14.113 1.00 95.12 86 LEU A N 1
ATOM 658 C CA . LEU A 1 86 ? -3.863 1.905 14.985 1.00 95.12 86 LEU A CA 1
ATOM 659 C C . LEU A 1 86 ? -5.126 2.320 15.751 1.00 95.12 86 LEU A C 1
ATOM 661 O O . LEU A 1 86 ? -5.021 3.030 16.746 1.00 95.12 86 LEU A O 1
ATOM 665 N N . TYR A 1 87 ? -6.307 1.900 15.302 1.00 96.38 87 TYR A N 1
ATOM 666 C CA . TYR A 1 87 ? -7.584 2.286 15.900 1.00 96.38 87 TYR A CA 1
ATOM 667 C C . TYR A 1 87 ? -8.263 1.091 16.567 1.00 96.38 87 TYR A C 1
ATOM 669 O O . TYR A 1 87 ? -8.024 -0.060 16.204 1.00 96.38 87 TYR A O 1
ATOM 677 N N . GLU A 1 88 ? -9.127 1.388 17.529 1.00 95.94 88 GLU A N 1
ATOM 678 C CA . GLU A 1 88 ? -10.055 0.463 18.174 1.00 95.94 88 GLU A CA 1
ATOM 679 C C . GLU A 1 88 ? -11.466 1.060 18.150 1.00 95.94 88 GLU A C 1
ATOM 681 O O . GLU A 1 88 ? -11.642 2.284 18.216 1.00 95.94 88 GLU A O 1
ATOM 686 N N . ARG A 1 89 ? -12.488 0.208 18.059 1.00 95.12 89 ARG A N 1
ATOM 687 C CA . ARG A 1 89 ? -13.877 0.655 18.130 1.00 95.12 89 ARG A CA 1
ATOM 688 C C . ARG A 1 89 ? -14.361 0.670 19.570 1.00 95.12 89 ARG A C 1
ATOM 690 O O . ARG A 1 89 ? -14.278 -0.316 20.294 1.00 95.12 89 ARG A O 1
ATOM 697 N N . THR A 1 90 ? -14.890 1.812 19.984 1.00 95.06 90 THR A N 1
ATOM 698 C CA . THR A 1 90 ? -15.513 1.976 21.300 1.00 95.06 90 THR A CA 1
ATOM 699 C C . THR A 1 90 ? -16.900 1.319 21.344 1.00 95.06 90 THR A C 1
ATOM 701 O O . THR A 1 90 ? -17.526 1.158 20.295 1.00 95.06 90 THR A O 1
ATOM 704 N N . PRO A 1 91 ? -17.464 1.042 22.537 1.00 94.06 91 PRO A N 1
ATOM 705 C CA . PRO A 1 91 ? -18.845 0.559 22.664 1.00 94.06 91 PRO A CA 1
ATOM 706 C C . PRO A 1 91 ? -19.902 1.486 22.039 1.00 94.06 91 PRO A C 1
ATOM 708 O O . PRO A 1 91 ? -20.990 1.040 21.701 1.00 94.06 91 PRO A O 1
ATOM 711 N N . ARG A 1 92 ? -19.580 2.775 21.853 1.00 93.31 92 ARG A N 1
ATOM 712 C CA . ARG A 1 92 ? -20.435 3.764 21.172 1.00 93.31 92 ARG A CA 1
ATOM 713 C C . ARG A 1 92 ? -20.253 3.776 19.645 1.00 93.31 92 ARG A C 1
ATOM 715 O O . ARG A 1 92 ? -20.736 4.685 18.984 1.00 93.31 92 ARG A O 1
ATOM 722 N N . GLY A 1 93 ? -19.496 2.833 19.084 1.00 92.00 93 GLY A N 1
ATOM 723 C CA . GLY A 1 93 ? -19.244 2.713 17.645 1.00 92.00 93 GLY A CA 1
ATOM 724 C C . GLY A 1 93 ? -18.146 3.627 17.087 1.00 92.00 93 GLY A C 1
ATOM 725 O O . GLY A 1 93 ? -17.751 3.450 15.934 1.00 92.00 93 GLY A O 1
ATOM 726 N N . LEU A 1 94 ? -17.606 4.553 17.889 1.00 95.50 94 LEU A N 1
ATOM 727 C CA . LEU A 1 94 ? -16.557 5.488 17.466 1.00 95.50 94 LEU A CA 1
ATOM 728 C C . LEU A 1 94 ? -15.201 4.790 17.314 1.00 95.50 94 LEU A C 1
ATOM 730 O O . LEU A 1 94 ? -14.822 4.009 18.189 1.00 95.50 94 LEU A O 1
ATOM 734 N N . LEU A 1 95 ? -14.456 5.125 16.258 1.00 95.56 95 LEU A N 1
ATOM 735 C CA . LEU A 1 95 ? -13.056 4.737 16.089 1.00 95.56 95 LEU A CA 1
ATOM 736 C C . LEU A 1 95 ? -12.158 5.686 16.884 1.00 95.56 95 LEU A C 1
ATOM 738 O O . LEU A 1 95 ? -12.107 6.889 16.615 1.00 95.56 95 LEU A O 1
ATOM 742 N N . ARG A 1 96 ? -11.441 5.128 17.857 1.00 95.19 96 ARG A N 1
ATOM 743 C CA . ARG A 1 96 ? -10.493 5.832 18.722 1.00 95.19 96 ARG A CA 1
ATOM 744 C C . ARG A 1 96 ? -9.084 5.332 18.433 1.00 95.19 96 ARG A C 1
ATOM 746 O O . ARG A 1 96 ? -8.882 4.129 18.297 1.00 95.19 96 ARG A O 1
ATOM 753 N N . LEU A 1 97 ? -8.118 6.244 18.337 1.00 95.56 97 LEU A N 1
ATOM 754 C CA . LEU A 1 97 ? -6.707 5.869 18.251 1.00 95.56 97 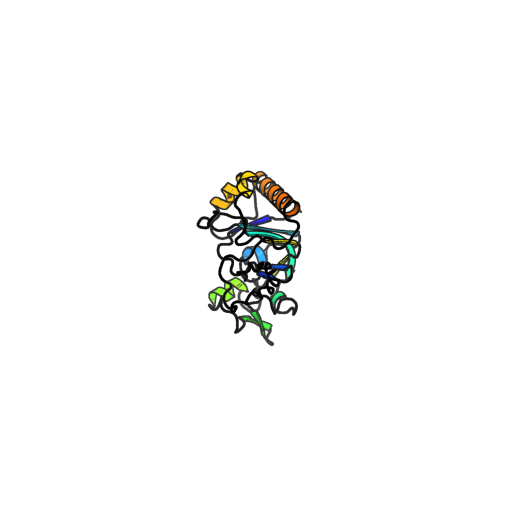LEU A CA 1
ATOM 755 C C . LEU A 1 97 ? -6.324 5.089 19.515 1.00 95.56 97 LEU A C 1
ATOM 757 O O . LEU A 1 97 ? -6.655 5.504 20.629 1.00 95.56 97 LEU A O 1
ATOM 761 N N . ARG A 1 98 ? -5.656 3.948 19.356 1.00 93.94 98 ARG A N 1
ATOM 762 C CA . ARG A 1 98 ? -5.234 3.137 20.498 1.00 93.94 98 ARG A CA 1
ATOM 763 C C . ARG A 1 98 ? -4.212 3.887 21.344 1.00 93.94 98 ARG A C 1
ATOM 765 O O . ARG A 1 98 ? -3.395 4.647 20.832 1.00 93.94 98 ARG A O 1
ATOM 772 N N . ARG A 1 99 ? -4.219 3.618 22.650 1.00 88.81 99 ARG A N 1
ATOM 773 C CA . ARG A 1 99 ? -3.308 4.264 23.612 1.00 88.81 99 ARG A CA 1
ATOM 774 C C . ARG A 1 99 ? -1.833 3.938 23.369 1.00 88.81 99 ARG A C 1
ATOM 776 O O . ARG A 1 99 ? -0.977 4.737 23.717 1.00 88.81 99 ARG A O 1
ATOM 783 N N . ASP A 1 100 ? -1.553 2.773 22.794 1.00 87.25 100 ASP A N 1
ATOM 784 C CA . ASP A 1 100 ? -0.210 2.303 22.448 1.00 87.25 100 ASP A CA 1
ATOM 785 C C . ASP A 1 100 ? 0.239 2.736 21.039 1.00 87.25 100 ASP A C 1
ATOM 787 O O . ASP A 1 100 ? 1.330 2.371 20.602 1.00 87.25 100 ASP A O 1
ATOM 791 N N . ALA A 1 101 ? -0.568 3.527 20.317 1.00 86.94 101 ALA A N 1
ATOM 792 C CA . ALA A 1 101 ? -0.177 4.071 19.024 1.00 86.94 101 ALA A CA 1
ATOM 793 C C . ALA A 1 101 ? 0.903 5.154 19.192 1.00 86.94 101 ALA A C 1
ATOM 795 O O . ALA A 1 101 ? 0.663 6.255 19.694 1.00 86.94 101 ALA A O 1
ATOM 796 N N . ALA A 1 102 ? 2.107 4.854 18.712 1.00 84.31 102 ALA A N 1
ATOM 797 C CA . ALA A 1 102 ? 3.248 5.766 18.774 1.00 84.31 102 ALA A CA 1
ATOM 798 C C . ALA A 1 102 ? 3.253 6.842 17.667 1.00 84.31 102 ALA A C 1
ATOM 800 O O . ALA A 1 102 ? 4.151 7.677 17.618 1.00 84.31 102 ALA A O 1
ATOM 801 N N . VAL A 1 103 ? 2.267 6.826 16.765 1.00 86.94 103 VAL A N 1
ATOM 802 C CA . VAL A 1 103 ? 2.166 7.730 15.611 1.00 86.94 103 VAL A CA 1
ATOM 803 C C . VAL A 1 103 ? 0.726 8.193 15.396 1.00 86.94 103 VAL A C 1
ATOM 805 O O . VAL A 1 103 ? -0.194 7.656 16.008 1.00 86.94 103 VAL A O 1
ATOM 808 N N . HIS A 1 104 ? 0.528 9.144 14.475 1.00 87.50 104 HIS A N 1
ATOM 809 C CA . HIS A 1 104 ? -0.801 9.615 14.059 1.00 87.50 104 HIS A CA 1
ATOM 810 C C . HIS A 1 104 ? -1.635 10.196 15.221 1.00 87.50 104 HIS A C 1
ATOM 812 O O . HIS A 1 104 ? -2.857 10.090 15.258 1.00 87.50 104 HIS A O 1
ATOM 818 N N . GLN A 1 105 ? -0.959 10.833 16.182 1.00 89.00 105 GLN A N 1
ATOM 819 C CA . GLN A 1 105 ? -1.568 11.361 17.407 1.00 89.00 105 GLN A CA 1
ATOM 820 C C . GLN A 1 105 ? -2.301 12.696 17.206 1.00 89.00 105 GLN A C 1
ATOM 822 O O . GLN A 1 105 ? -3.017 13.146 18.100 1.00 89.00 105 GLN A O 1
ATOM 827 N N . ARG A 1 106 ? -2.129 13.364 16.057 1.00 89.50 106 ARG A N 1
ATOM 828 C CA . ARG A 1 106 ? -2.763 14.666 15.811 1.00 89.50 106 ARG A CA 1
ATOM 829 C C . ARG A 1 106 ? -4.186 14.464 15.283 1.00 89.50 106 ARG A C 1
ATOM 831 O O . ARG A 1 106 ? -4.395 13.589 14.444 1.00 89.50 106 ARG A O 1
ATOM 838 N N . PRO A 1 107 ? -5.150 15.336 15.628 1.00 87.25 107 PRO A N 1
ATOM 839 C CA . PRO A 1 107 ? -6.515 15.250 15.094 1.00 87.25 107 PRO A CA 1
ATOM 840 C C . PRO A 1 107 ? -6.592 15.223 13.556 1.00 87.25 107 PRO A C 1
ATOM 842 O O . PRO A 1 107 ? -7.409 14.510 12.973 1.00 87.25 107 PRO A O 1
ATOM 845 N N . ALA A 1 108 ? -5.700 15.957 12.882 1.00 90.69 108 ALA A N 1
ATOM 846 C CA . ALA A 1 108 ? -5.607 15.960 11.422 1.00 90.69 108 ALA A CA 1
ATOM 847 C C . ALA A 1 108 ? -5.196 14.593 10.837 1.00 90.69 108 ALA A C 1
ATOM 849 O O . ALA A 1 108 ? -5.614 14.251 9.728 1.00 90.69 108 ALA A O 1
ATOM 850 N N . ASP A 1 109 ? -4.409 13.803 11.575 1.00 92.62 109 ASP A N 1
ATOM 851 C CA . ASP A 1 109 ? -4.016 12.458 11.157 1.00 92.62 109 ASP A CA 1
ATOM 852 C C . ASP A 1 109 ? -5.234 11.525 11.196 1.00 92.62 109 ASP A C 1
ATOM 854 O O . ASP A 1 109 ? -5.511 10.844 10.211 1.00 92.62 109 ASP A O 1
ATOM 858 N N . GLN A 1 110 ? -6.059 11.597 12.247 1.00 91.94 110 GLN A N 1
ATOM 859 C CA . GLN A 1 110 ? -7.297 10.816 12.340 1.00 91.94 110 GLN A CA 1
ATOM 860 C C . GLN A 1 110 ? -8.279 11.111 11.199 1.00 91.94 110 GLN A C 1
ATOM 862 O O . GLN A 1 110 ? -8.822 10.187 10.582 1.00 91.94 110 GLN A O 1
ATOM 867 N N . LEU A 1 111 ? -8.476 12.389 10.860 1.00 93.56 111 LEU A N 1
ATOM 868 C CA . LEU A 1 111 ? -9.342 12.778 9.744 1.00 93.56 111 LEU A CA 1
ATOM 869 C C . LEU A 1 111 ? -8.852 12.186 8.409 1.00 93.56 111 LEU A C 1
ATOM 871 O O . LEU A 1 111 ? -9.644 11.752 7.569 1.00 93.56 111 LEU A O 1
ATOM 875 N N . LYS A 1 112 ? -7.535 12.124 8.210 1.00 93.88 112 LYS A N 1
ATOM 876 C CA . LYS A 1 112 ? -6.923 11.519 7.023 1.00 93.88 112 LYS A CA 1
ATOM 877 C C . LYS A 1 112 ? -7.015 9.989 7.035 1.00 93.88 112 LYS A C 1
ATOM 879 O O . LYS A 1 112 ? -7.266 9.391 5.986 1.00 93.88 112 LYS A O 1
ATOM 884 N N . ASP A 1 113 ? -6.814 9.368 8.190 1.00 95.31 113 ASP A N 1
ATOM 885 C CA . ASP A 1 113 ? -6.746 7.917 8.346 1.00 95.31 113 ASP A CA 1
ATOM 886 C C . ASP A 1 113 ? -8.112 7.260 8.200 1.00 95.31 113 ASP A C 1
ATOM 888 O O . ASP A 1 113 ? -8.276 6.330 7.407 1.00 95.31 113 ASP A O 1
ATOM 892 N N . VAL A 1 114 ? -9.094 7.753 8.954 1.00 96.56 114 VAL A N 1
ATOM 893 C CA . VAL A 1 114 ? -10.418 7.134 9.073 1.00 96.56 114 VAL A CA 1
ATOM 894 C C . VAL A 1 114 ? -11.546 8.064 8.642 1.00 96.56 114 VAL A C 1
ATOM 896 O O . VAL A 1 114 ? -12.591 7.576 8.231 1.00 96.56 114 VAL A O 1
ATOM 899 N N . GLY A 1 115 ? -11.319 9.377 8.559 1.00 96.19 115 GLY A N 1
ATOM 900 C CA . GLY A 1 115 ? -12.365 10.340 8.198 1.00 96.19 115 GLY A CA 1
ATOM 901 C C . GLY A 1 115 ? -13.151 10.822 9.418 1.00 96.19 115 GLY A C 1
ATOM 902 O O . GLY A 1 115 ? -12.886 10.368 10.533 1.00 96.19 115 GLY A O 1
ATOM 903 N N . PRO A 1 116 ? -14.083 11.771 9.234 1.00 95.06 116 PRO A N 1
ATOM 904 C CA . PRO A 1 116 ? -14.895 12.267 10.335 1.00 95.06 116 PRO A CA 1
ATOM 905 C C . PRO A 1 116 ? -15.861 11.183 10.829 1.00 95.06 116 PRO A C 1
ATOM 907 O O . PRO A 1 116 ? -16.297 10.321 10.065 1.00 95.06 116 PRO A O 1
ATOM 910 N N . ALA A 1 117 ? -16.173 11.241 12.120 1.00 93.38 117 ALA A N 1
ATOM 911 C CA . ALA A 1 117 ? -17.251 10.465 12.715 1.00 93.38 117 ALA A CA 1
ATOM 912 C C . ALA A 1 117 ? -18.625 11.035 12.299 1.00 93.38 117 ALA A C 1
ATOM 914 O O . ALA A 1 117 ? -18.702 12.241 12.050 1.00 93.38 117 ALA A O 1
ATOM 915 N N . PRO A 1 118 ? -19.699 10.225 12.348 1.00 91.69 118 PRO A N 1
ATOM 916 C CA . PRO A 1 118 ? -19.711 8.792 12.673 1.00 91.69 118 PRO A CA 1
ATOM 917 C C . PRO A 1 118 ? -19.434 7.856 11.483 1.00 91.69 118 PRO A C 1
ATOM 919 O O . PRO A 1 118 ? -19.244 6.660 11.698 1.00 91.69 118 PRO A O 1
ATOM 922 N N . GLU A 1 119 ? -19.395 8.356 10.247 1.00 93.31 119 GLU A N 1
ATOM 923 C CA . GLU A 1 119 ? -19.365 7.511 9.043 1.00 93.31 119 GLU A CA 1
ATOM 924 C C . GLU A 1 119 ? -17.981 6.935 8.738 1.00 93.31 119 GLU A C 1
ATOM 926 O O . GLU A 1 119 ? -17.876 5.886 8.103 1.00 93.31 119 GLU A O 1
ATOM 931 N N . TYR A 1 120 ? -16.917 7.624 9.159 1.00 95.94 120 TYR A N 1
ATOM 932 C CA . TYR A 1 120 ? -15.528 7.244 8.906 1.00 95.94 120 TYR A CA 1
ATOM 933 C C . TYR A 1 120 ? -15.282 6.808 7.443 1.00 95.94 120 TYR A C 1
ATOM 935 O O . TYR A 1 120 ? -14.856 5.678 7.178 1.00 95.94 120 TYR A O 1
ATOM 943 N N . PRO A 1 121 ? -15.514 7.690 6.451 1.00 96.06 121 PRO A N 1
ATOM 944 C CA . PRO A 1 121 ? -15.469 7.340 5.026 1.00 96.06 121 PRO A CA 1
ATOM 945 C C . PRO A 1 121 ? -14.087 6.885 4.537 1.00 96.06 121 PRO A C 1
ATOM 947 O O . PRO A 1 121 ? -13.973 6.270 3.474 1.00 96.06 121 PRO A O 1
ATOM 950 N N . ASN A 1 122 ? -13.026 7.191 5.291 1.00 97.50 122 ASN A N 1
ATOM 951 C CA . ASN A 1 122 ? -11.684 6.712 4.997 1.00 97.50 122 ASN A CA 1
ATOM 952 C C . ASN A 1 122 ? -11.347 5.439 5.776 1.00 97.50 122 ASN A C 1
ATOM 954 O O . ASN A 1 122 ? -10.266 4.923 5.557 1.00 97.50 122 ASN A O 1
ATOM 958 N N . ALA A 1 123 ? -12.195 4.878 6.639 1.00 97.38 123 ALA A N 1
ATOM 959 C CA . ALA A 1 123 ? -11.907 3.639 7.366 1.00 97.38 123 ALA A CA 1
ATOM 960 C C . ALA A 1 123 ? -12.062 2.396 6.468 1.00 97.38 123 ALA A C 1
ATOM 962 O O . ALA A 1 123 ? -12.893 1.525 6.695 1.00 97.38 123 ALA A O 1
ATOM 963 N N . ILE A 1 124 ? -11.263 2.318 5.407 1.00 98.25 124 ILE A N 1
ATOM 964 C CA . ILE A 1 124 ? -11.260 1.213 4.449 1.00 98.25 124 ILE A CA 1
ATOM 965 C C . ILE A 1 124 ? -9.870 0.597 4.437 1.00 98.25 124 ILE A C 1
ATOM 967 O O . ILE A 1 124 ? -8.915 1.275 4.070 1.00 98.25 124 ILE A O 1
ATOM 971 N N . ALA A 1 125 ? -9.729 -0.672 4.800 1.00 97.94 125 ALA A N 1
ATOM 972 C CA . ALA A 1 125 ? -8.458 -1.375 4.672 1.00 97.94 125 ALA A CA 1
ATOM 973 C C . ALA A 1 125 ? -8.394 -2.159 3.361 1.00 97.94 125 ALA A C 1
ATOM 975 O O . ALA A 1 125 ? -9.336 -2.864 2.994 1.00 97.94 125 ALA A O 1
ATOM 976 N N . LEU A 1 126 ? -7.254 -2.071 2.680 1.00 98.56 126 LEU A N 1
ATOM 977 C CA . LEU A 1 126 ? -6.906 -2.969 1.581 1.00 98.56 126 LEU A CA 1
ATOM 978 C C . LEU A 1 126 ? -5.978 -4.047 2.129 1.00 98.56 126 LEU A C 1
ATOM 980 O O . LEU A 1 126 ? -4.988 -3.721 2.785 1.00 98.56 126 LEU A O 1
ATOM 984 N N . VAL A 1 127 ? -6.297 -5.312 1.876 1.00 98.38 127 VAL A N 1
ATOM 985 C CA . VAL A 1 127 ? -5.530 -6.468 2.348 1.00 98.38 127 VAL A CA 1
ATOM 986 C C . VAL A 1 127 ? -5.135 -7.332 1.157 1.00 98.38 127 VAL A C 1
ATOM 988 O O . VAL A 1 127 ? -5.892 -7.492 0.199 1.00 98.38 127 VAL A O 1
ATOM 991 N N . SER A 1 128 ? -3.929 -7.878 1.230 1.00 98.44 128 SER A N 1
ATOM 992 C CA . SER A 1 128 ? -3.357 -8.764 0.231 1.00 98.44 128 SER A CA 1
ATOM 993 C C . SER A 1 128 ? -2.666 -9.934 0.916 1.00 98.44 128 SER A C 1
ATOM 995 O O . SER A 1 128 ? -1.748 -9.751 1.718 1.00 98.44 128 SER A O 1
ATOM 997 N N . ASP A 1 129 ? -3.053 -11.144 0.551 1.00 97.69 129 ASP A N 1
ATOM 998 C CA . ASP A 1 129 ? -2.279 -12.364 0.777 1.00 97.69 129 ASP A CA 1
ATOM 999 C C . ASP A 1 129 ? -1.424 -12.741 -0.443 1.00 97.69 129 ASP A C 1
ATOM 1001 O O . ASP A 1 129 ? -0.531 -13.570 -0.299 1.00 97.69 129 ASP A O 1
ATOM 1005 N N . ASP A 1 130 ? -1.596 -12.086 -1.593 1.00 98.25 130 ASP A N 1
ATOM 1006 C CA . ASP A 1 130 ? -0.739 -12.249 -2.770 1.00 98.25 130 ASP A CA 1
ATOM 1007 C C . ASP A 1 130 ? 0.085 -10.985 -3.048 1.00 98.25 130 ASP A C 1
ATOM 1009 O O . ASP A 1 130 ? -0.313 -10.080 -3.781 1.00 98.25 130 ASP A O 1
ATOM 1013 N N . PHE A 1 131 ? 1.244 -10.898 -2.398 1.00 98.69 131 PHE A N 1
ATOM 1014 C CA . PHE A 1 131 ? 2.148 -9.755 -2.498 1.00 98.69 131 PHE A CA 1
ATOM 1015 C C . PHE A 1 131 ? 3.602 -10.196 -2.572 1.00 98.69 131 PHE A C 1
ATOM 1017 O O . PHE A 1 131 ? 3.928 -11.325 -2.204 1.00 98.69 131 PHE A O 1
ATOM 1024 N N . ARG A 1 132 ? 4.468 -9.279 -3.003 1.00 98.44 132 ARG A N 1
ATOM 1025 C CA . ARG A 1 132 ? 5.927 -9.343 -2.917 1.00 98.44 132 ARG A CA 1
ATOM 1026 C C . ARG A 1 132 ? 6.423 -8.051 -2.288 1.00 98.44 132 ARG A C 1
ATOM 1028 O O . ARG A 1 132 ? 6.241 -6.977 -2.856 1.00 98.44 132 ARG A O 1
ATOM 1035 N N . TYR A 1 133 ? 6.996 -8.156 -1.097 1.00 98.25 133 TYR A N 1
ATOM 1036 C CA . TYR A 1 133 ? 7.526 -7.030 -0.337 1.00 98.25 133 TYR A CA 1
ATOM 1037 C C . TYR A 1 133 ? 9.050 -7.105 -0.282 1.00 98.25 133 TYR A C 1
ATOM 1039 O O . TYR A 1 133 ? 9.608 -8.130 0.114 1.00 98.25 133 TYR A O 1
ATOM 1047 N N . PHE A 1 134 ? 9.707 -6.019 -0.672 1.00 97.31 134 PHE A N 1
ATOM 1048 C CA . PHE A 1 134 ? 11.160 -5.894 -0.760 1.00 97.31 134 PHE A CA 1
ATOM 1049 C C . PHE A 1 134 ? 11.711 -4.909 0.275 1.00 97.31 134 PHE A C 1
ATOM 1051 O O . PHE A 1 134 ? 12.795 -5.141 0.812 1.00 97.31 134 PHE A O 1
ATOM 1058 N N . GLY A 1 135 ? 10.962 -3.843 0.583 1.00 94.81 135 GLY A N 1
ATOM 1059 C CA . GLY A 1 135 ? 11.367 -2.817 1.547 1.00 94.81 135 GLY A CA 1
ATOM 1060 C C . GLY A 1 135 ? 12.782 -2.299 1.264 1.00 94.81 135 GLY A C 1
ATOM 1061 O O . GLY A 1 135 ? 13.100 -1.931 0.133 1.00 94.81 135 GLY A O 1
ATOM 1062 N N . ALA A 1 136 ? 13.658 -2.350 2.271 1.00 92.19 136 ALA A N 1
ATOM 1063 C CA . ALA A 1 136 ? 15.059 -1.920 2.194 1.00 92.19 136 ALA A CA 1
ATOM 1064 C C . ALA A 1 136 ? 15.860 -2.577 1.059 1.00 92.19 136 ALA A C 1
ATOM 1066 O O . ALA A 1 136 ? 16.774 -1.960 0.517 1.00 92.19 136 ALA A O 1
ATOM 1067 N N . LYS A 1 137 ? 15.530 -3.832 0.722 1.00 95.19 137 LYS A N 1
ATOM 1068 C CA . LYS A 1 137 ? 16.231 -4.640 -0.288 1.00 95.19 137 LYS A CA 1
ATOM 1069 C C . LYS A 1 137 ? 15.696 -4.435 -1.703 1.00 95.19 137 LYS A C 1
ATOM 1071 O O . LYS A 1 137 ? 16.141 -5.119 -2.619 1.00 95.19 137 LYS A O 1
ATOM 1076 N N . GLY A 1 138 ? 14.724 -3.542 -1.880 1.00 96.38 138 GLY A N 1
ATOM 1077 C CA . GLY A 1 138 ? 14.282 -3.134 -3.204 1.00 96.38 138 GLY A CA 1
ATOM 1078 C C . GLY A 1 138 ? 15.442 -2.575 -4.021 1.00 96.38 138 GLY A C 1
ATOM 1079 O O . GLY A 1 138 ? 16.234 -1.785 -3.508 1.00 96.38 138 GLY A O 1
ATOM 1080 N N . THR A 1 139 ? 15.505 -2.944 -5.296 1.00 96.81 139 THR A N 1
ATOM 1081 C CA . THR A 1 139 ? 16.453 -2.384 -6.269 1.00 96.81 139 THR A CA 1
ATOM 1082 C C . THR A 1 139 ? 15.716 -1.508 -7.277 1.00 96.81 139 THR A C 1
ATOM 1084 O O . THR A 1 139 ? 14.479 -1.456 -7.291 1.00 96.81 139 THR A O 1
ATOM 1087 N N . ASP A 1 140 ? 16.461 -0.791 -8.114 1.00 97.38 140 ASP A N 1
ATOM 1088 C CA . ASP A 1 140 ? 15.928 -0.030 -9.240 1.00 97.38 140 ASP A CA 1
ATOM 1089 C C . ASP A 1 140 ? 16.139 -0.712 -10.604 1.00 97.38 140 ASP A C 1
ATOM 1091 O O . ASP A 1 140 ? 15.815 -0.125 -11.635 1.00 97.38 140 ASP A O 1
ATOM 1095 N N . ASP A 1 141 ? 16.548 -1.988 -10.614 1.00 97.19 141 ASP A N 1
ATOM 1096 C CA . ASP A 1 141 ? 16.720 -2.816 -11.824 1.00 97.19 141 ASP A CA 1
ATOM 1097 C C . ASP A 1 141 ? 15.449 -2.880 -12.682 1.00 97.19 141 ASP A C 1
ATOM 1099 O O . ASP A 1 141 ? 15.495 -3.025 -13.906 1.00 97.19 141 ASP A O 1
ATOM 1103 N N . TRP A 1 142 ? 14.284 -2.716 -12.047 1.00 97.62 142 TRP A N 1
ATOM 1104 C CA . TRP A 1 142 ? 12.992 -2.647 -12.722 1.00 97.62 142 TRP A CA 1
ATOM 1105 C C . TRP A 1 142 ? 12.935 -1.537 -13.787 1.00 97.62 142 TRP A C 1
ATOM 1107 O O . TRP A 1 142 ? 12.167 -1.645 -14.745 1.00 97.62 142 TRP A O 1
ATOM 1117 N N . LYS A 1 143 ? 13.750 -0.481 -13.664 1.00 98.00 143 LYS A N 1
ATOM 1118 C CA . LYS A 1 143 ? 13.812 0.609 -14.647 1.00 98.00 143 LYS A CA 1
ATOM 1119 C C . LYS A 1 143 ? 14.291 0.119 -16.013 1.00 98.00 143 LYS A C 1
ATOM 1121 O O . LYS A 1 143 ? 13.814 0.620 -17.028 1.00 98.00 143 LYS A O 1
ATOM 1126 N N . ALA A 1 144 ? 15.177 -0.881 -16.051 1.00 96.62 144 ALA A N 1
ATOM 1127 C CA . ALA A 1 144 ? 15.708 -1.429 -17.298 1.00 96.62 144 ALA A CA 1
ATOM 1128 C C . ALA A 1 144 ? 14.627 -2.149 -18.124 1.00 96.62 144 ALA A C 1
ATOM 1130 O O . ALA A 1 144 ? 14.615 -2.066 -19.350 1.00 96.62 144 ALA A O 1
ATOM 1131 N N . ILE A 1 145 ? 13.681 -2.818 -17.458 1.00 94.94 145 ILE A N 1
ATOM 1132 C CA . ILE A 1 145 ? 12.607 -3.587 -18.114 1.00 94.94 145 ILE A CA 1
ATOM 1133 C C . ILE A 1 145 ? 11.340 -2.759 -18.387 1.00 94.94 145 ILE A C 1
ATOM 1135 O O . ILE A 1 145 ? 10.508 -3.156 -19.213 1.00 94.94 145 ILE A O 1
ATOM 1139 N N . ALA A 1 146 ? 11.194 -1.626 -17.693 1.00 97.25 146 ALA A N 1
ATOM 1140 C CA . ALA A 1 146 ? 10.015 -0.764 -17.702 1.00 97.25 146 ALA A CA 1
ATOM 1141 C C . ALA A 1 146 ? 10.401 0.733 -17.813 1.00 97.25 146 ALA A C 1
ATOM 1143 O O . ALA A 1 146 ? 10.127 1.523 -16.902 1.00 97.25 146 ALA A O 1
ATOM 1144 N N . PRO A 1 147 ? 11.052 1.158 -18.914 1.00 96.75 147 PRO A N 1
ATOM 1145 C CA . PRO A 1 147 ? 11.639 2.494 -19.031 1.00 96.75 147 PRO A CA 1
ATOM 1146 C C . PRO A 1 147 ? 10.610 3.635 -19.086 1.00 96.75 147 PRO A C 1
ATOM 1148 O O . PRO A 1 147 ? 10.917 4.759 -18.686 1.00 96.75 147 PRO A O 1
ATOM 1151 N N . ARG A 1 148 ? 9.378 3.400 -19.559 1.00 98.19 148 ARG A N 1
ATOM 1152 C CA . ARG A 1 148 ? 8.331 4.441 -19.557 1.00 98.19 148 ARG A CA 1
ATOM 1153 C C . ARG A 1 148 ? 7.728 4.594 -18.171 1.00 98.19 148 ARG A C 1
ATOM 1155 O O . ARG A 1 148 ? 7.481 5.718 -17.733 1.00 98.19 148 ARG A O 1
ATOM 1162 N N . LEU A 1 149 ? 7.555 3.481 -17.459 1.00 98.31 149 LEU A N 1
ATOM 1163 C CA . LEU A 1 149 ? 7.206 3.516 -16.041 1.00 98.31 1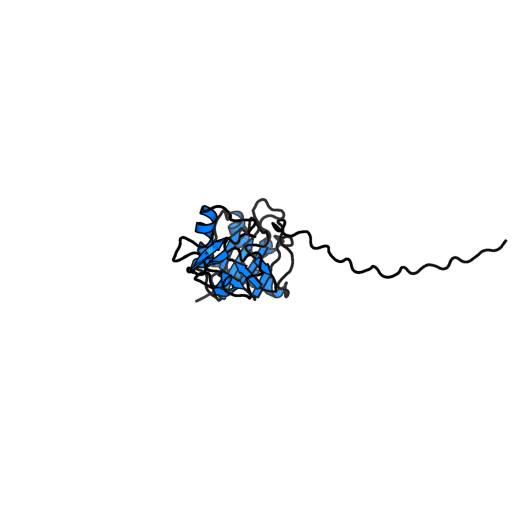49 LEU A CA 1
ATOM 1164 C C . LEU A 1 149 ? 8.297 4.217 -15.220 1.00 98.31 149 LEU A C 1
ATOM 1166 O O . LEU A 1 149 ? 7.955 4.998 -14.335 1.00 98.31 149 LEU A O 1
ATOM 1170 N N . ALA A 1 150 ? 9.579 3.998 -15.537 1.00 98.06 150 ALA A N 1
ATOM 1171 C CA . ALA A 1 150 ? 10.703 4.660 -14.873 1.00 98.06 150 ALA A CA 1
ATOM 1172 C C . ALA A 1 150 ? 10.555 6.183 -14.909 1.00 98.06 150 ALA A C 1
ATOM 1174 O O . ALA A 1 150 ? 10.484 6.817 -13.854 1.00 98.06 150 ALA A O 1
ATOM 1175 N N . ARG A 1 151 ? 10.349 6.741 -16.108 1.00 97.69 151 ARG A N 1
ATOM 1176 C CA . ARG A 1 151 ? 10.106 8.179 -16.289 1.00 97.69 151 ARG A CA 1
ATOM 1177 C C . ARG A 1 151 ? 8.885 8.662 -15.508 1.00 97.69 151 ARG A C 1
ATOM 1179 O O . ARG A 1 151 ? 8.956 9.709 -14.870 1.00 97.69 151 ARG A O 1
ATOM 1186 N N . LEU A 1 152 ? 7.774 7.914 -15.520 1.00 98.00 152 LEU A N 1
ATOM 1187 C CA . LEU A 1 152 ? 6.590 8.278 -14.728 1.00 98.00 152 LEU A CA 1
ATOM 1188 C C . LEU A 1 152 ? 6.925 8.352 -13.238 1.00 98.00 152 LEU A C 1
ATOM 1190 O O . LEU A 1 152 ? 6.528 9.305 -12.573 1.00 98.00 152 LEU A O 1
ATOM 1194 N N . VAL A 1 153 ? 7.621 7.348 -12.706 1.00 97.81 153 VAL A N 1
ATOM 1195 C CA . VAL A 1 153 ? 7.933 7.250 -11.277 1.00 97.81 153 VAL A CA 1
ATOM 1196 C C . VAL A 1 153 ? 8.941 8.318 -10.864 1.00 97.81 153 VAL A C 1
ATOM 1198 O O . VAL A 1 153 ? 8.804 8.861 -9.774 1.00 97.81 153 VAL A O 1
ATOM 1201 N N . GLU A 1 154 ? 9.918 8.663 -11.696 1.00 97.25 154 GLU A N 1
ATOM 1202 C CA . GLU A 1 154 ? 10.888 9.736 -11.420 1.00 97.25 154 GLU A CA 1
ATOM 1203 C C . GLU A 1 154 ? 10.215 11.103 -11.252 1.00 97.25 154 GLU A C 1
ATOM 1205 O O . GLU A 1 154 ? 10.554 11.855 -10.338 1.00 97.25 154 GLU A O 1
ATOM 1210 N N . HIS A 1 155 ? 9.192 11.383 -12.061 1.00 96.56 155 HIS A N 1
ATOM 1211 C CA . HIS A 1 155 ? 8.415 12.626 -11.999 1.00 96.56 155 HIS A CA 1
ATOM 1212 C C . HIS A 1 155 ? 7.211 12.541 -11.045 1.00 96.56 155 HIS A C 1
ATOM 1214 O O . HIS A 1 155 ? 6.432 13.490 -10.916 1.00 96.56 155 HIS A O 1
ATOM 1220 N N . LEU A 1 156 ? 7.017 11.403 -10.371 1.00 94.94 156 LEU A N 1
ATOM 1221 C CA . LEU A 1 156 ? 5.885 11.207 -9.478 1.00 94.94 156 LEU A CA 1
ATOM 1222 C C . LEU A 1 156 ? 6.136 11.871 -8.121 1.00 94.94 156 LEU A C 1
ATOM 1224 O O . LEU A 1 156 ? 6.886 11.356 -7.293 1.00 94.94 156 LEU A O 1
ATOM 1228 N N . GLY A 1 157 ? 5.438 12.979 -7.876 1.00 89.69 157 GLY A N 1
ATOM 1229 C CA . GLY A 1 157 ? 5.350 13.616 -6.562 1.00 89.69 157 GLY A CA 1
ATOM 1230 C C . GLY A 1 157 ? 4.381 12.910 -5.600 1.00 89.69 157 GLY A C 1
ATOM 1231 O O . GLY A 1 157 ? 4.179 11.693 -5.633 1.00 89.69 157 GLY A O 1
ATOM 1232 N N . GLN A 1 158 ? 3.743 13.686 -4.720 1.00 87.25 158 GLN A N 1
ATOM 1233 C CA . GLN A 1 158 ? 2.766 13.157 -3.767 1.00 87.25 158 GLN A CA 1
ATOM 1234 C C . GLN A 1 158 ? 1.517 12.590 -4.475 1.00 87.25 158 GLN A C 1
ATOM 1236 O O . GLN A 1 158 ? 1.106 13.042 -5.543 1.00 87.25 158 GLN A O 1
ATOM 1241 N N . GLY A 1 159 ? 0.881 11.594 -3.852 1.00 92.00 159 GLY A N 1
ATOM 1242 C CA . GLY A 1 159 ? -0.359 10.983 -4.338 1.00 92.00 159 GLY A CA 1
ATOM 1243 C C . GLY A 1 159 ? -0.138 9.602 -4.950 1.00 92.00 159 GLY A C 1
ATOM 1244 O O . GLY A 1 159 ? 0.585 8.785 -4.368 1.00 92.00 159 GLY A O 1
ATOM 1245 N N . HIS A 1 160 ? -0.836 9.334 -6.057 1.00 96.38 160 HIS A N 1
ATOM 1246 C CA . HIS A 1 160 ? -0.784 8.087 -6.825 1.00 96.38 160 HIS A CA 1
ATOM 1247 C C . HIS A 1 160 ? -1.163 8.313 -8.300 1.00 96.38 160 HIS A C 1
ATOM 1249 O O . HIS A 1 160 ? -1.675 9.376 -8.664 1.00 96.38 160 HIS A O 1
ATOM 1255 N N . ARG A 1 161 ? -0.924 7.309 -9.148 1.00 97.94 161 ARG A N 1
ATOM 1256 C CA . ARG A 1 161 ? -1.403 7.217 -10.536 1.00 97.94 161 ARG A CA 1
ATOM 1257 C C . ARG A 1 161 ? -2.116 5.886 -10.738 1.00 97.94 161 ARG A C 1
ATOM 1259 O O . ARG A 1 161 ? -1.701 4.881 -10.170 1.00 97.94 161 ARG A O 1
ATOM 1266 N N . VAL A 1 162 ? -3.190 5.891 -11.519 1.00 97.75 162 VAL A N 1
ATOM 1267 C CA . VAL A 1 162 ? -4.021 4.697 -11.772 1.00 97.75 162 VAL A CA 1
ATOM 1268 C C . VAL A 1 162 ? -4.525 4.621 -13.213 1.00 97.75 162 VAL A C 1
ATOM 1270 O O . VAL A 1 162 ? -4.660 3.531 -13.764 1.00 97.75 162 VAL A O 1
ATOM 1273 N N . ASN A 1 163 ? -4.748 5.777 -13.839 1.00 96.31 163 ASN A N 1
ATOM 1274 C CA . ASN A 1 163 ? -5.063 5.887 -15.256 1.00 96.31 163 ASN A CA 1
ATOM 1275 C C . ASN A 1 163 ? -3.745 6.058 -16.015 1.00 96.31 163 ASN A C 1
ATOM 1277 O O . ASN A 1 163 ? -3.106 7.105 -15.909 1.00 96.31 163 ASN A O 1
ATOM 1281 N N . HIS A 1 164 ? -3.327 5.011 -16.721 1.00 97.06 164 HIS A N 1
ATOM 1282 C CA . HIS A 1 164 ? -2.045 4.946 -17.424 1.00 97.06 164 HIS A CA 1
ATOM 1283 C C . HIS A 1 164 ? -2.273 4.894 -18.931 1.00 97.06 164 HIS A C 1
ATOM 1285 O O . HIS A 1 164 ? -3.279 4.336 -19.375 1.00 97.06 164 HIS A O 1
ATOM 1291 N N . SER A 1 165 ? -1.321 5.411 -19.713 1.00 97.88 165 SER A N 1
ATOM 1292 C CA . SER A 1 165 ? -1.275 5.117 -21.148 1.00 97.88 165 SER A CA 1
ATOM 1293 C C . SER A 1 165 ? -1.077 3.613 -21.370 1.00 97.88 165 SER A C 1
ATOM 1295 O O . SER A 1 165 ? -0.666 2.884 -20.456 1.00 97.88 165 SER A O 1
ATOM 1297 N N . ARG A 1 166 ? -1.349 3.134 -22.587 1.00 97.56 166 ARG A N 1
ATOM 1298 C CA . ARG A 1 166 ? -1.171 1.717 -22.925 1.00 97.56 166 ARG A CA 1
ATOM 1299 C C . ARG A 1 166 ? 0.265 1.258 -22.672 1.00 97.56 166 ARG A C 1
ATOM 1301 O O . ARG A 1 166 ? 0.475 0.217 -22.069 1.00 97.56 166 ARG A O 1
ATOM 1308 N N . GLU A 1 167 ? 1.243 2.070 -23.044 1.00 97.94 167 GLU A N 1
ATOM 1309 C CA . GLU A 1 167 ? 2.660 1.729 -22.960 1.00 97.94 167 GLU A CA 1
ATOM 1310 C C . GLU A 1 167 ? 3.150 1.641 -21.508 1.00 97.94 167 GLU A C 1
ATOM 1312 O O . GLU A 1 167 ? 3.951 0.771 -21.172 1.00 97.94 167 GLU A O 1
ATOM 1317 N N . ILE A 1 168 ? 2.656 2.518 -20.627 1.00 98.31 168 ILE A N 1
ATOM 1318 C CA . ILE A 1 168 ? 2.951 2.454 -19.187 1.00 98.31 168 ILE A CA 1
ATOM 1319 C C . ILE A 1 168 ? 2.245 1.254 -18.557 1.00 98.31 168 ILE A C 1
ATOM 1321 O O . ILE A 1 168 ? 2.801 0.590 -17.682 1.00 98.31 168 ILE A O 1
ATOM 1325 N N . ARG A 1 169 ? 1.018 0.955 -18.997 1.00 98.12 169 ARG A N 1
ATOM 1326 C CA . ARG A 1 169 ? 0.291 -0.231 -18.547 1.00 98.12 169 ARG A CA 1
ATOM 1327 C C . ARG A 1 169 ? 1.021 -1.516 -18.946 1.00 98.12 169 ARG A C 1
ATOM 1329 O O . ARG A 1 169 ? 1.126 -2.409 -18.111 1.00 98.12 169 ARG A O 1
ATOM 1336 N N . ASP A 1 170 ? 1.548 -1.595 -20.161 1.00 98.06 170 ASP A N 1
ATOM 1337 C CA . ASP A 1 170 ? 2.318 -2.747 -20.639 1.00 98.06 170 ASP A CA 1
ATOM 1338 C C . ASP A 1 170 ? 3.616 -2.923 -19.833 1.00 98.06 170 ASP A C 1
ATOM 1340 O O . ASP A 1 170 ? 3.927 -4.033 -19.394 1.00 98.06 170 ASP A O 1
ATOM 1344 N N . ASP A 1 171 ? 4.325 -1.825 -19.549 1.00 98.44 171 ASP A N 1
ATOM 1345 C CA . ASP A 1 171 ? 5.493 -1.811 -18.660 1.00 98.44 171 ASP A CA 1
ATOM 1346 C C . ASP A 1 171 ? 5.134 -2.320 -17.242 1.00 98.44 171 ASP A C 1
ATOM 1348 O O . ASP A 1 171 ? 5.850 -3.149 -16.677 1.00 98.44 171 ASP A O 1
ATOM 1352 N N . LEU A 1 172 ? 3.998 -1.887 -16.676 1.00 98.50 172 LEU A N 1
ATOM 1353 C CA . LEU A 1 172 ? 3.510 -2.350 -15.368 1.00 98.50 172 LEU A CA 1
ATOM 1354 C C . LEU A 1 172 ? 3.156 -3.839 -15.361 1.00 98.50 172 LEU A C 1
ATOM 1356 O O . LEU A 1 172 ? 3.503 -4.543 -14.415 1.00 98.50 172 LEU A O 1
ATOM 1360 N N . LEU A 1 173 ? 2.465 -4.327 -16.393 1.00 98.06 173 LEU A N 1
ATOM 1361 C CA . LEU A 1 173 ? 2.098 -5.739 -16.505 1.00 98.06 173 LEU A CA 1
ATOM 1362 C C . LEU A 1 173 ? 3.341 -6.622 -16.640 1.00 98.06 173 LEU A C 1
ATOM 1364 O O . LEU A 1 173 ? 3.423 -7.654 -15.974 1.00 98.06 173 LEU A O 1
ATOM 1368 N N . ARG A 1 174 ? 4.328 -6.192 -17.436 1.00 97.81 174 ARG A N 1
ATOM 1369 C CA . ARG A 1 174 ? 5.619 -6.879 -17.559 1.00 97.81 174 ARG A CA 1
ATOM 1370 C C . ARG A 1 174 ? 6.350 -6.927 -16.220 1.00 97.81 174 ARG A C 1
ATOM 1372 O O . ARG A 1 174 ? 6.801 -7.997 -15.820 1.00 97.81 174 ARG A O 1
ATOM 1379 N N . LEU A 1 175 ? 6.418 -5.796 -15.516 1.00 98.44 175 LEU A N 1
ATOM 1380 C CA . LEU A 1 175 ? 7.039 -5.713 -14.197 1.00 98.44 175 LEU A CA 1
ATOM 1381 C C . LEU A 1 175 ? 6.350 -6.648 -13.191 1.00 98.44 175 LEU A C 1
ATOM 1383 O O . LEU A 1 175 ? 7.024 -7.424 -12.523 1.00 98.44 175 LEU A O 1
ATOM 1387 N N . ILE A 1 176 ? 5.017 -6.620 -13.103 1.00 98.31 176 ILE A N 1
ATOM 1388 C CA . ILE A 1 176 ? 4.253 -7.488 -12.192 1.00 98.31 176 ILE A CA 1
ATOM 1389 C C . ILE A 1 176 ? 4.486 -8.967 -12.524 1.00 98.31 176 ILE A C 1
ATOM 1391 O O . ILE A 1 176 ? 4.775 -9.753 -11.623 1.00 98.31 176 ILE A O 1
ATOM 1395 N N . ALA A 1 177 ? 4.411 -9.352 -13.800 1.00 97.81 177 ALA A N 1
ATOM 1396 C CA . ALA A 1 177 ? 4.654 -10.731 -14.217 1.00 97.81 177 ALA A CA 1
ATOM 1397 C C . ALA A 1 177 ? 6.069 -11.196 -13.837 1.00 97.81 177 ALA A C 1
ATOM 1399 O O . ALA A 1 177 ? 6.234 -12.278 -13.271 1.00 97.81 177 ALA A O 1
ATOM 1400 N N . GLN A 1 178 ? 7.078 -10.356 -14.079 1.00 98.00 178 GLN A N 1
ATOM 1401 C CA . GLN A 1 178 ? 8.457 -10.654 -13.712 1.00 98.00 178 GLN A CA 1
ATOM 1402 C C . GLN A 1 178 ? 8.639 -10.768 -12.192 1.00 98.00 178 GLN A C 1
ATOM 1404 O O . GLN A 1 178 ? 9.247 -11.727 -11.730 1.00 98.00 178 GLN A O 1
ATOM 1409 N N . ILE A 1 179 ? 8.060 -9.853 -11.406 1.00 98.06 179 ILE A N 1
ATOM 1410 C CA . ILE A 1 179 ? 8.116 -9.898 -9.938 1.00 98.06 179 ILE A CA 1
ATOM 1411 C C . ILE A 1 179 ? 7.573 -11.235 -9.410 1.00 98.06 179 ILE A C 1
ATOM 1413 O O . ILE A 1 179 ? 8.197 -11.855 -8.551 1.00 98.06 179 ILE A O 1
ATOM 1417 N N . TRP A 1 180 ? 6.421 -11.697 -9.906 1.00 98.12 180 TRP A N 1
ATOM 1418 C CA . TRP A 1 180 ? 5.819 -12.949 -9.431 1.00 98.12 180 TRP A CA 1
ATOM 1419 C C . TRP A 1 180 ? 6.596 -14.190 -9.865 1.00 98.12 180 TRP A C 1
ATOM 1421 O O . TRP A 1 180 ? 6.623 -15.167 -9.116 1.00 98.12 180 TRP A O 1
ATOM 1431 N N . ARG A 1 181 ? 7.220 -14.145 -11.046 1.00 97.62 181 ARG A N 1
ATOM 1432 C CA . ARG A 1 181 ? 8.067 -15.219 -11.570 1.00 97.62 181 ARG A CA 1
ATOM 1433 C C . ARG A 1 181 ? 9.381 -15.333 -10.793 1.00 97.62 181 ARG A C 1
ATOM 1435 O O . ARG A 1 181 ? 9.753 -16.431 -10.396 1.00 97.62 181 ARG A O 1
ATOM 1442 N N . ASP A 1 182 ? 10.062 -14.212 -10.571 1.00 97.56 182 ASP A N 1
ATOM 1443 C CA . ASP A 1 182 ? 11.431 -14.189 -10.038 1.00 97.56 182 ASP A CA 1
ATOM 1444 C C . ASP A 1 182 ? 11.451 -14.311 -8.506 1.00 97.56 182 ASP A C 1
ATOM 1446 O O . ASP A 1 182 ? 12.396 -14.845 -7.924 1.00 97.56 182 ASP A O 1
ATOM 1450 N N . PHE A 1 183 ? 10.386 -13.863 -7.836 1.00 97.25 183 PHE A N 1
ATOM 1451 C CA . PHE A 1 183 ? 10.279 -13.889 -6.381 1.00 97.25 183 PHE A CA 1
ATOM 1452 C C . PHE A 1 183 ? 9.091 -14.753 -5.961 1.00 97.25 183 PHE A C 1
ATOM 1454 O O . PHE A 1 183 ? 7.998 -14.231 -5.801 1.00 97.25 183 PHE A O 1
ATOM 1461 N N . PRO A 1 184 ? 9.236 -16.066 -5.721 1.00 94.56 184 PRO A N 1
ATOM 1462 C CA . PRO A 1 184 ? 8.113 -16.908 -5.290 1.00 94.56 184 PRO A CA 1
ATOM 1463 C C . PRO A 1 184 ? 7.688 -16.653 -3.831 1.00 94.56 184 PRO A C 1
ATOM 1465 O O . PRO A 1 184 ? 6.579 -17.001 -3.426 1.00 94.56 184 PRO A O 1
ATOM 1468 N N . ARG A 1 185 ? 8.555 -16.035 -3.016 1.00 95.69 185 ARG A N 1
ATOM 1469 C CA . ARG A 1 185 ? 8.285 -15.721 -1.604 1.00 95.69 185 ARG A CA 1
ATOM 1470 C C . ARG A 1 185 ? 7.605 -14.363 -1.460 1.00 95.69 185 ARG A C 1
ATOM 1472 O O . ARG A 1 185 ? 7.959 -13.412 -2.147 1.00 95.69 185 ARG A O 1
ATOM 1479 N N . LYS A 1 186 ? 6.690 -14.239 -0.491 1.00 96.69 186 LYS A N 1
ATOM 1480 C CA . LYS A 1 186 ? 5.992 -12.969 -0.213 1.00 96.69 186 LYS A CA 1
ATOM 1481 C C . LYS A 1 186 ? 6.901 -11.905 0.408 1.00 96.69 186 LYS A C 1
ATOM 1483 O O . LYS A 1 186 ? 6.779 -10.726 0.090 1.00 96.69 186 LYS A O 1
ATOM 1488 N N . LEU A 1 187 ? 7.807 -12.324 1.291 1.00 95.75 187 LEU A N 1
ATOM 1489 C CA . LEU A 1 187 ? 8.738 -11.450 2.002 1.00 95.75 187 LEU A CA 1
ATOM 1490 C C . LEU A 1 187 ? 10.156 -11.648 1.452 1.00 95.75 187 LEU A C 1
ATOM 1492 O O . LEU A 1 187 ? 10.743 -12.714 1.634 1.00 95.75 187 LEU A O 1
ATOM 1496 N N . ASN A 1 188 ? 10.686 -10.623 0.785 1.00 95.81 188 ASN A N 1
ATOM 1497 C CA . ASN A 1 188 ? 12.013 -10.605 0.157 1.00 95.81 188 ASN A CA 1
ATOM 1498 C C . ASN A 1 188 ? 12.954 -9.569 0.804 1.00 95.81 188 ASN A C 1
ATOM 1500 O O . ASN A 1 188 ? 14.145 -9.537 0.504 1.00 95.81 188 ASN A O 1
ATOM 1504 N N . GLY A 1 189 ? 12.447 -8.768 1.745 1.00 91.81 189 GLY A N 1
ATOM 1505 C CA . GLY A 1 189 ? 13.233 -7.867 2.585 1.00 91.81 189 GLY A CA 1
ATOM 1506 C C . GLY A 1 189 ? 12.460 -7.400 3.816 1.00 91.81 189 GLY A C 1
ATOM 1507 O O . GLY A 1 189 ? 11.487 -8.038 4.212 1.00 91.81 189 GLY A O 1
ATOM 1508 N N . ALA A 1 190 ? 12.922 -6.319 4.438 1.00 85.50 190 ALA A N 1
ATOM 1509 C CA . ALA A 1 190 ? 12.367 -5.759 5.672 1.00 85.50 190 ALA A CA 1
ATOM 1510 C C . ALA A 1 190 ? 12.105 -4.255 5.515 1.00 85.50 190 ALA A C 1
ATOM 1512 O O . ALA A 1 190 ? 12.597 -3.647 4.562 1.00 85.50 190 ALA A O 1
ATOM 1513 N N . THR A 1 191 ? 11.349 -3.673 6.448 1.00 81.00 191 THR A N 1
ATOM 1514 C CA . THR A 1 191 ? 11.149 -2.219 6.544 1.00 81.00 191 THR A CA 1
ATOM 1515 C C . THR A 1 191 ? 12.493 -1.505 6.636 1.00 81.00 191 THR A C 1
ATOM 1517 O O . THR A 1 191 ? 13.471 -2.073 7.128 1.00 81.00 191 THR A O 1
ATOM 1520 N N . TYR A 1 192 ? 12.562 -0.274 6.132 1.00 77.56 192 TYR A N 1
ATOM 1521 C CA . TYR A 1 192 ? 13.819 0.482 6.079 1.00 77.56 192 TYR A CA 1
ATOM 1522 C C . TYR A 1 192 ? 13.841 1.733 6.952 1.00 77.56 192 TYR A C 1
ATOM 1524 O O . TYR A 1 192 ? 14.904 2.327 7.106 1.00 77.56 192 TYR A O 1
ATOM 1532 N N . HIS A 1 193 ? 12.711 2.110 7.549 1.00 74.44 193 HIS A N 1
ATOM 1533 C CA . HIS A 1 193 ? 12.698 3.012 8.694 1.00 74.44 193 HIS A CA 1
ATOM 1534 C C . HIS A 1 193 ? 12.597 2.186 9.977 1.00 74.44 193 HIS A C 1
ATOM 1536 O O . HIS A 1 193 ? 11.991 1.107 9.980 1.00 74.44 193 HIS A O 1
ATOM 1542 N N . GLU A 1 194 ? 13.221 2.668 11.055 1.00 62.22 194 GLU A N 1
ATOM 1543 C CA . GLU A 1 194 ? 13.140 1.993 12.349 1.00 62.22 194 GLU A CA 1
ATOM 1544 C C . GLU A 1 194 ? 11.670 1.807 12.757 1.00 62.22 194 GLU A C 1
ATOM 1546 O O . GLU A 1 194 ? 10.895 2.769 12.703 1.00 62.22 194 GLU A O 1
ATOM 1551 N N . PRO A 1 195 ? 11.258 0.590 13.161 1.00 58.88 195 PRO A N 1
ATOM 1552 C CA . PRO A 1 195 ? 9.913 0.369 13.661 1.00 58.88 195 PRO A CA 1
ATOM 1553 C C . PRO A 1 195 ? 9.697 1.214 14.913 1.00 58.88 195 PRO A C 1
ATOM 1555 O O . PRO A 1 195 ? 10.348 1.004 15.939 1.00 58.88 195 PRO A O 1
ATOM 1558 N N . ILE A 1 196 ? 8.760 2.152 14.851 1.00 54.94 196 ILE A N 1
ATOM 1559 C CA . ILE A 1 196 ? 8.439 2.986 16.004 1.00 54.94 196 ILE A CA 1
ATOM 1560 C C . ILE A 1 196 ? 7.807 2.089 17.084 1.00 54.94 196 ILE A C 1
ATOM 1562 O O . ILE A 1 196 ? 6.751 1.492 16.869 1.00 54.94 196 ILE A O 1
ATOM 1566 N N . GLY A 1 197 ? 8.457 1.989 18.249 1.00 45.75 197 GLY A N 1
ATOM 1567 C CA . GLY A 1 197 ? 7.867 1.410 19.463 1.00 45.75 197 GLY A CA 1
ATOM 1568 C C . GLY A 1 197 ? 8.058 -0.094 19.710 1.00 45.75 197 GLY A C 1
ATOM 1569 O O . GLY A 1 197 ? 7.365 -0.640 20.567 1.00 45.75 197 GLY A O 1
ATOM 1570 N N . ARG A 1 198 ? 8.988 -0.793 19.039 1.00 40.97 198 ARG A N 1
ATOM 1571 C CA . ARG A 1 198 ? 9.431 -2.127 19.508 1.00 40.97 198 ARG A CA 1
ATOM 1572 C C . ARG A 1 198 ? 10.722 -2.011 20.326 1.00 40.97 198 ARG A C 1
ATOM 1574 O O . ARG A 1 198 ? 11.703 -1.499 19.792 1.00 40.97 198 ARG A O 1
ATOM 1581 N N . PRO A 1 199 ? 10.802 -2.560 21.555 1.00 33.53 199 PRO A N 1
ATOM 1582 C CA . PRO A 1 199 ? 12.104 -2.903 22.103 1.00 33.53 199 PRO A CA 1
ATOM 1583 C C . PRO A 1 199 ? 12.738 -3.937 21.169 1.00 33.53 199 PRO A C 1
ATOM 1585 O O . PRO A 1 199 ? 12.058 -4.863 20.713 1.00 33.53 199 PRO A O 1
ATOM 1588 N N . ALA A 1 200 ? 14.020 -3.748 20.852 1.00 35.84 200 ALA A N 1
ATOM 1589 C CA . ALA A 1 200 ? 14.786 -4.635 19.989 1.00 35.84 200 ALA A CA 1
ATOM 1590 C C . ALA A 1 200 ? 14.563 -6.093 20.413 1.00 35.84 200 ALA A C 1
ATOM 1592 O O . ALA A 1 200 ? 14.999 -6.517 21.485 1.00 35.84 200 ALA A O 1
ATOM 1593 N N . GLN A 1 201 ? 13.861 -6.872 19.587 1.00 38.34 201 GLN A N 1
ATOM 1594 C CA . GLN A 1 201 ? 13.816 -8.311 19.789 1.00 38.34 201 GLN A CA 1
ATOM 1595 C C . GLN A 1 201 ? 15.238 -8.807 19.558 1.00 38.34 201 GLN A C 1
ATOM 1597 O O . GLN A 1 201 ? 15.729 -8.803 18.428 1.00 38.34 201 GLN A O 1
ATOM 1602 N N . ARG A 1 202 ? 15.919 -9.167 20.653 1.00 34.25 202 ARG A N 1
ATOM 1603 C CA . ARG A 1 202 ? 17.206 -9.855 20.614 1.00 34.25 202 ARG A CA 1
ATOM 1604 C C . ARG A 1 202 ? 17.046 -11.024 19.654 1.00 34.25 202 ARG A C 1
ATOM 1606 O O . ARG A 1 202 ? 16.284 -11.949 19.929 1.00 34.25 202 ARG A O 1
ATOM 1613 N N . GLN A 1 203 ? 17.754 -10.969 18.530 1.00 37.75 203 GLN A N 1
ATOM 1614 C CA . GLN A 1 203 ? 18.028 -12.161 17.750 1.00 37.75 203 GLN A CA 1
ATOM 1615 C C . GLN A 1 203 ? 18.653 -13.155 18.725 1.00 37.75 203 GLN A C 1
ATOM 1617 O O . GLN A 1 203 ? 19.747 -12.926 19.242 1.00 37.75 203 GLN A O 1
ATOM 1622 N N . THR A 1 204 ? 17.939 -14.229 19.040 1.00 37.59 204 THR A N 1
ATOM 1623 C CA . THR A 1 204 ? 18.552 -15.382 19.681 1.00 37.59 204 THR A CA 1
ATOM 1624 C C . THR A 1 204 ? 19.520 -15.953 18.656 1.00 37.59 204 THR A C 1
ATOM 1626 O O . THR A 1 204 ? 19.128 -16.698 17.759 1.00 37.59 204 THR A O 1
ATOM 1629 N N . CYS A 1 205 ? 20.780 -15.531 18.737 1.00 33.81 205 CYS A N 1
ATOM 1630 C CA . CYS A 1 205 ? 21.874 -16.214 18.074 1.00 33.81 205 CYS A CA 1
ATOM 1631 C C . CYS A 1 205 ? 21.810 -17.680 18.505 1.00 33.81 205 CYS A C 1
ATOM 1633 O O . CYS A 1 205 ? 21.908 -17.981 19.695 1.00 33.81 205 CYS A O 1
ATOM 1635 N N . ALA A 1 206 ? 21.620 -18.580 17.542 1.00 36.47 206 ALA A N 1
ATOM 1636 C CA . ALA A 1 206 ? 21.802 -20.003 17.766 1.00 36.47 206 ALA A CA 1
ATOM 1637 C C . ALA A 1 206 ? 23.200 -20.238 18.375 1.00 36.47 206 ALA A C 1
ATOM 1639 O O . ALA A 1 206 ? 24.160 -19.577 17.954 1.00 36.47 206 ALA A O 1
ATOM 1640 N N . PRO A 1 207 ? 23.348 -21.136 19.364 1.00 37.34 207 PRO A N 1
ATOM 1641 C CA . PRO A 1 207 ? 24.653 -21.430 19.933 1.00 37.34 207 PRO A CA 1
ATOM 1642 C C . PRO A 1 207 ? 25.560 -21.981 18.829 1.00 37.34 207 PRO A C 1
ATOM 1644 O O . PRO A 1 207 ? 25.238 -22.969 18.168 1.00 37.34 207 PRO A O 1
ATOM 1647 N N . ARG A 1 208 ? 26.690 -21.302 18.601 1.00 40.50 208 ARG A N 1
ATOM 1648 C CA . ARG A 1 208 ? 27.739 -21.780 17.697 1.00 40.50 208 ARG A CA 1
ATOM 1649 C C . ARG A 1 208 ? 28.237 -23.121 18.229 1.00 40.50 208 ARG A C 1
ATOM 1651 O O . ARG A 1 208 ? 28.558 -23.232 19.411 1.00 40.50 208 ARG A O 1
AT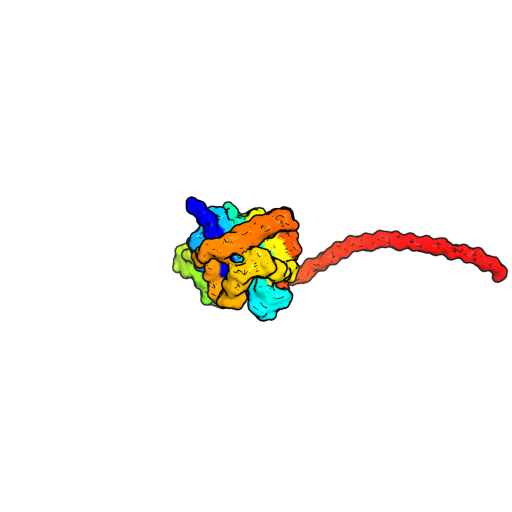OM 1658 N N . GLY A 1 209 ? 28.268 -24.116 17.347 1.00 38.34 209 GLY A N 1
ATOM 1659 C CA . GLY A 1 209 ? 28.735 -25.463 17.641 1.00 38.34 209 GLY A CA 1
ATOM 1660 C C . GLY A 1 209 ? 30.118 -25.467 18.289 1.00 38.34 209 GLY A C 1
ATOM 1661 O O . GLY A 1 209 ? 30.980 -24.645 17.970 1.00 38.34 209 GLY A O 1
ATOM 1662 N N . ALA A 1 210 ? 30.296 -26.398 19.224 1.00 39.47 210 ALA A N 1
ATOM 1663 C CA . ALA A 1 210 ? 31.535 -26.630 19.944 1.00 39.47 210 ALA A CA 1
ATOM 1664 C C . ALA A 1 210 ? 32.710 -26.809 18.968 1.00 39.47 210 ALA A C 1
ATOM 1666 O O . ALA A 1 210 ? 32.708 -27.695 18.114 1.00 39.47 210 ALA A O 1
ATOM 1667 N N . GLY A 1 211 ? 33.710 -25.938 19.107 1.00 36.75 211 GLY A N 1
ATOM 1668 C CA . GLY A 1 211 ? 34.943 -25.979 18.336 1.00 36.75 211 GLY A CA 1
ATOM 1669 C C . GLY A 1 211 ? 35.712 -27.278 18.567 1.00 36.75 211 GLY A C 1
ATOM 1670 O O . GLY A 1 211 ? 35.992 -27.677 19.698 1.00 36.75 211 GLY A O 1
ATOM 1671 N N . HIS A 1 212 ? 36.074 -27.913 17.460 1.00 40.94 212 HIS A N 1
ATOM 1672 C CA . HIS A 1 212 ? 37.003 -29.028 17.379 1.00 40.94 212 HIS A CA 1
ATOM 1673 C C . HIS A 1 212 ? 38.387 -28.563 17.881 1.00 40.94 212 HIS A C 1
ATOM 1675 O O . HIS A 1 212 ? 39.009 -27.693 17.274 1.00 40.94 212 HIS A O 1
ATOM 1681 N N . ARG A 1 213 ? 38.861 -29.095 19.017 1.00 38.97 213 ARG A N 1
ATOM 1682 C CA . ARG A 1 213 ? 40.216 -28.827 19.537 1.00 38.97 213 ARG A CA 1
ATOM 1683 C C . ARG A 1 213 ? 41.248 -29.657 18.758 1.00 38.97 213 ARG A C 1
ATOM 1685 O O . ARG A 1 213 ? 41.097 -30.878 18.714 1.00 38.97 213 ARG A O 1
ATOM 1692 N N . PRO A 1 214 ? 42.328 -29.068 18.216 1.00 38.50 214 PRO A N 1
ATOM 1693 C CA . PRO A 1 214 ? 43.417 -29.852 17.650 1.00 38.50 214 PRO A CA 1
ATOM 1694 C C . PRO A 1 214 ? 44.296 -30.441 18.767 1.00 38.50 214 PRO A C 1
ATOM 1696 O O . PRO A 1 214 ? 44.659 -29.762 19.729 1.00 38.50 214 PRO A O 1
ATOM 1699 N N . ARG A 1 215 ? 44.635 -31.732 18.639 1.00 38.41 215 ARG A N 1
ATOM 1700 C CA . ARG A 1 215 ? 45.568 -32.455 19.519 1.00 38.41 215 ARG A CA 1
ATOM 1701 C C . ARG A 1 215 ? 46.988 -31.904 19.351 1.00 38.41 215 ARG A C 1
ATOM 1703 O O . ARG A 1 215 ? 47.595 -32.077 18.297 1.00 38.41 215 ARG A O 1
ATOM 1710 N N . ILE A 1 216 ? 47.540 -31.318 20.410 1.00 44.59 216 ILE A N 1
ATOM 1711 C CA . ILE A 1 216 ? 48.969 -30.995 20.508 1.00 44.59 216 ILE A CA 1
ATOM 1712 C C . ILE A 1 216 ? 49.728 -32.295 20.812 1.00 44.59 216 ILE A C 1
ATOM 1714 O O . ILE A 1 216 ? 49.452 -32.968 21.804 1.00 44.59 216 ILE A O 1
ATOM 1718 N N . LYS A 1 217 ? 50.669 -32.668 19.936 1.00 39.16 217 LYS A N 1
ATOM 1719 C CA . LYS A 1 217 ? 51.626 -33.755 20.178 1.00 39.16 217 LYS A CA 1
ATOM 1720 C C . LYS A 1 217 ? 52.707 -33.260 21.140 1.00 39.16 217 LYS A C 1
ATOM 1722 O O . LYS A 1 217 ? 53.410 -32.303 20.828 1.00 39.16 217 LYS A O 1
ATOM 1727 N N . ALA A 1 218 ? 52.857 -33.940 22.273 1.00 40.31 218 ALA A N 1
ATOM 1728 C CA . ALA A 1 218 ? 53.989 -33.775 23.173 1.00 40.31 218 ALA A CA 1
ATOM 1729 C C . ALA A 1 218 ? 55.296 -34.171 22.460 1.00 40.31 218 ALA A C 1
ATOM 1731 O O . ALA A 1 218 ? 55.393 -35.268 21.904 1.00 40.31 218 ALA A O 1
ATOM 1732 N N . ARG A 1 219 ? 56.302 -33.292 22.489 1.00 42.06 219 ARG A N 1
ATOM 1733 C CA . ARG A 1 219 ? 57.701 -33.660 22.247 1.00 42.06 219 ARG A CA 1
ATOM 1734 C C . ARG A 1 219 ? 58.408 -33.735 23.597 1.00 42.06 219 ARG A C 1
ATOM 1736 O O . ARG A 1 219 ? 58.346 -32.794 24.378 1.00 42.06 219 ARG A O 1
ATOM 1743 N N . ARG A 1 220 ? 59.015 -34.895 23.841 1.00 41.41 220 ARG A N 1
ATOM 1744 C CA . ARG A 1 220 ? 59.960 -35.178 24.924 1.00 41.41 220 ARG A CA 1
ATOM 1745 C C . ARG A 1 220 ? 61.228 -34.344 24.720 1.00 41.41 220 ARG A C 1
ATOM 1747 O O . ARG A 1 220 ? 61.685 -34.264 23.580 1.00 41.41 220 ARG A O 1
ATOM 1754 N N . CYS A 1 221 ? 61.751 -33.765 25.793 1.00 36.53 221 CYS A N 1
ATOM 1755 C CA . CYS A 1 221 ? 63.043 -34.070 26.418 1.00 36.53 221 CYS A CA 1
ATOM 1756 C C . CYS A 1 221 ? 63.108 -33.306 27.741 1.00 36.53 221 CYS A C 1
ATOM 1758 O O . CYS A 1 221 ? 62.658 -32.139 27.750 1.00 36.53 221 CYS A O 1
#

Radius of gyration: 21.75 Å; chains: 1; bounding box: 84×51×49 Å

pLDDT: mean 87.84, std 18.62, range [33.53, 98.81]